Protein AF-A0A660UR59-F1 (afdb_monomer_lite)

Foldseek 3Di:
DFFDAPDALVVQVVCLVVLAHHQFFAEAEFDQFFFAAQLQVVLQCVVVVHDDDFDAPDPVRNTTGDDPVVCVLLVHSDDDDDDDDPPPDDWDFDWDADPNDTDTDTDDPDDPLVCCQCVVQPVVRLVVCVVVPVVVNVVSSVVSVVVVVVVVVVVCVVCPPVDPDDDDDDDAAAEAPQDDLPPPQQDHDLVSLLVSNLVSLVVRPPSRSYHYGHSGYRDNRGRSSSVSSSSVSSSRNRGDD

Sequence (241 aa):
MAGKETLTSRERVLKALNHRQADRVPLDLGGFQTGIHKKAYEALIEHLGLDEEIVILDPVQQLAKPSEAVLERFHIDTRYVCAHGPDSFTGGIEHNVRAGRGWDDLKDEFGVVYEYCWYMRGLERWFMDTIENLDFCEALLDQTLKFWMDFHTGFMGAVGDIVDVVMIGDDVVFWGGGIDSQHVLPFATPQEVKDQVRKNMGIFKTGGAYIFNNVHNIQAGVPAENIVAMYDAAYEYGFYE

Secondary structure (DSSP, 8-state):
------S-HHHHHHHHHTT---SB--B--SSSSS-EEHHHHHHHHHHHT------EEETTTTEE---HHHHHHTT------PPPPPTT---EEEEEEETTEEEEEEE-S---HHHHHHHHH-HHHHHHHHHH-HHHHHHHHHHHHHHHHHHHHHHHHHHTTS-------SSPPEE--SS-TTTHHHHS-HHHHHHHHHHHHHHHTTTS-EEB--SSPBPTT--HHHHHHHHHHHHHH-B--

Radius of gyration: 20.46 Å; chains: 1; bounding box: 55×42×59 Å

Structure (mmCIF, N/CA/C/O backbone):
data_AF-A0A660UR59-F1
#
_entry.id   AF-A0A660UR59-F1
#
loop_
_atom_site.group_PDB
_atom_site.id
_atom_site.type_symbol
_atom_site.label_atom_id
_atom_site.label_alt_id
_atom_site.label_comp_id
_atom_site.label_asym_id
_atom_site.label_entity_id
_atom_site.label_seq_id
_atom_site.pdbx_PDB_ins_code
_atom_site.Cartn_x
_atom_site.Cartn_y
_atom_site.Cartn_z
_atom_site.occupancy
_atom_site.B_iso_or_equiv
_atom_site.auth_seq_id
_atom_site.auth_comp_id
_atom_site.auth_asym_id
_atom_site.auth_atom_id
_atom_site.pdbx_PDB_model_num
ATOM 1 N N . MET A 1 1 ? -18.785 0.551 16.880 1.00 49.84 1 MET A N 1
ATOM 2 C CA . MET A 1 1 ? -17.935 -0.571 17.326 1.00 49.84 1 MET A CA 1
ATOM 3 C C . MET A 1 1 ? -17.452 -1.250 16.066 1.00 49.84 1 MET A C 1
ATOM 5 O O . MET A 1 1 ? -18.304 -1.565 15.244 1.00 49.84 1 MET A O 1
ATOM 9 N N . ALA A 1 2 ? -16.140 -1.398 15.888 1.00 62.81 2 ALA A N 1
ATOM 10 C CA . ALA A 1 2 ? -15.607 -2.212 14.799 1.00 62.81 2 ALA A CA 1
ATOM 11 C C . ALA A 1 2 ? -16.177 -3.639 14.908 1.00 62.81 2 ALA A C 1
ATOM 13 O O . ALA A 1 2 ? -16.451 -4.108 16.019 1.00 62.81 2 ALA A O 1
ATOM 14 N N . GLY A 1 3 ? -16.418 -4.290 13.769 1.00 77.06 3 GLY A N 1
ATOM 15 C CA . GLY A 1 3 ? -16.863 -5.683 13.736 1.00 77.06 3 GLY A CA 1
ATOM 16 C C . GLY A 1 3 ? -15.796 -6.636 14.289 1.00 77.06 3 GLY A C 1
ATOM 17 O O . GLY A 1 3 ? -14.742 -6.217 14.766 1.00 77.06 3 GLY A O 1
ATOM 18 N N . LYS A 1 4 ? -16.070 -7.943 14.254 1.00 88.75 4 LYS A N 1
ATOM 19 C CA . LYS A 1 4 ? -15.123 -8.971 14.706 1.00 88.75 4 LYS A CA 1
ATOM 20 C C . LYS A 1 4 ? -14.567 -9.732 13.508 1.00 88.75 4 LYS A C 1
ATOM 22 O O . LYS A 1 4 ? -15.337 -10.176 12.661 1.00 88.75 4 LYS A O 1
ATOM 27 N N . GLU A 1 5 ? -13.251 -9.926 13.472 1.00 94.81 5 GLU A N 1
ATOM 28 C CA . GLU A 1 5 ? -12.620 -10.819 12.499 1.00 94.81 5 GLU A CA 1
ATOM 29 C C . GLU A 1 5 ? -13.074 -12.268 12.743 1.00 94.81 5 GLU A C 1
ATOM 31 O O . GLU A 1 5 ? -13.031 -12.786 13.864 1.00 94.81 5 GLU A O 1
ATOM 36 N N . THR A 1 6 ? -13.561 -12.909 11.686 1.00 96.19 6 THR A N 1
ATOM 37 C CA . THR A 1 6 ? -14.031 -14.303 11.673 1.00 96.19 6 THR A CA 1
ATOM 38 C C . THR A 1 6 ? -13.328 -15.147 10.612 1.00 96.19 6 THR A C 1
ATOM 40 O O . THR A 1 6 ? -13.472 -16.367 10.631 1.00 96.19 6 THR A O 1
ATOM 43 N N . LEU A 1 7 ? -12.561 -14.515 9.720 1.00 96.31 7 LEU A N 1
ATOM 44 C CA . LEU A 1 7 ? -11.776 -15.153 8.668 1.00 96.31 7 LEU A CA 1
ATOM 45 C C . LEU A 1 7 ? -10.279 -14.922 8.887 1.00 96.31 7 LEU A C 1
ATOM 47 O O . LEU A 1 7 ? -9.857 -13.910 9.455 1.00 96.31 7 LEU A O 1
ATOM 51 N N . THR A 1 8 ? -9.469 -15.841 8.376 1.00 97.25 8 THR A N 1
ATOM 52 C CA . THR A 1 8 ? -8.027 -15.624 8.212 1.00 97.25 8 THR A CA 1
ATOM 53 C C . THR A 1 8 ? -7.752 -14.594 7.112 1.00 97.25 8 THR A C 1
ATOM 55 O O . THR A 1 8 ? -8.587 -14.368 6.231 1.00 97.25 8 THR A O 1
ATOM 58 N N . SER A 1 9 ? -6.556 -13.997 7.112 1.00 96.25 9 SER A N 1
ATOM 59 C CA . SER A 1 9 ? -6.136 -13.061 6.060 1.00 96.25 9 SER A CA 1
ATOM 60 C C . SER A 1 9 ? -6.207 -13.675 4.659 1.00 96.25 9 SER A C 1
ATOM 62 O O . SER A 1 9 ? -6.756 -13.056 3.749 1.00 96.25 9 SER A O 1
ATOM 64 N N . ARG A 1 10 ? -5.775 -14.936 4.497 1.00 94.25 10 ARG A N 1
ATOM 65 C CA . ARG A 1 10 ? -5.853 -15.652 3.212 1.00 94.25 10 ARG A CA 1
ATOM 66 C C . ARG A 1 10 ? -7.295 -15.806 2.730 1.00 94.25 10 ARG A C 1
ATOM 68 O O . ARG A 1 10 ? -7.601 -15.489 1.586 1.00 94.25 10 ARG A O 1
ATOM 75 N N . GLU A 1 11 ? -8.202 -16.249 3.600 1.00 96.50 11 GLU A N 1
ATOM 76 C CA . GLU A 1 11 ? -9.623 -16.391 3.252 1.00 96.50 11 GLU A CA 1
ATOM 77 C C . GLU A 1 11 ? -10.262 -15.046 2.884 1.00 96.50 11 GLU A C 1
ATOM 79 O O . GLU A 1 11 ? -11.080 -14.982 1.963 1.00 96.50 11 GLU A O 1
ATOM 84 N N . ARG A 1 12 ? -9.881 -13.970 3.582 1.00 96.81 12 ARG A N 1
ATOM 85 C CA . ARG A 1 12 ? -10.359 -12.607 3.328 1.00 96.81 12 ARG A CA 1
ATOM 86 C C . ARG A 1 12 ? -9.924 -12.112 1.949 1.00 96.81 12 ARG A C 1
ATOM 88 O O . ARG A 1 12 ? -10.773 -11.669 1.174 1.00 96.81 12 ARG A O 1
ATOM 95 N N . VAL A 1 13 ? -8.637 -12.252 1.619 1.00 94.81 13 VAL A N 1
ATOM 96 C CA . VAL A 1 13 ? -8.079 -11.881 0.308 1.00 94.81 13 VAL A CA 1
ATOM 97 C C . VAL A 1 13 ? -8.711 -12.716 -0.802 1.00 94.81 13 VAL A C 1
ATOM 99 O O . VAL A 1 13 ? -9.240 -12.152 -1.756 1.00 94.81 13 VAL A O 1
ATOM 102 N N . LEU A 1 14 ? -8.772 -14.044 -0.654 1.00 91.94 14 LEU A N 1
ATOM 103 C CA . LEU A 1 14 ? -9.389 -14.921 -1.655 1.00 91.94 14 LEU A CA 1
ATOM 104 C C . LEU A 1 14 ? -10.858 -14.570 -1.902 1.00 91.94 14 LEU A C 1
ATOM 106 O O . LEU A 1 14 ? -11.311 -14.599 -3.045 1.00 91.94 14 LEU A O 1
ATOM 110 N N . LYS A 1 15 ? -11.620 -14.206 -0.866 1.00 93.88 15 LYS A N 1
ATOM 111 C CA . LYS A 1 15 ? -12.998 -13.738 -1.054 1.00 93.88 15 LYS A CA 1
ATOM 112 C C . LYS A 1 15 ? -13.064 -12.443 -1.856 1.00 93.88 15 LYS A C 1
ATOM 114 O O . LYS A 1 15 ? -13.870 -12.381 -2.782 1.00 93.88 15 LYS A O 1
ATOM 119 N N . ALA A 1 16 ? -12.220 -11.457 -1.545 1.00 92.25 16 ALA A N 1
ATOM 120 C CA . ALA A 1 16 ? -12.159 -10.212 -2.306 1.00 92.25 16 ALA A CA 1
ATOM 121 C C . ALA A 1 16 ? -11.820 -10.482 -3.782 1.00 92.25 16 ALA A C 1
ATOM 123 O O . ALA A 1 16 ? -12.547 -10.014 -4.654 1.00 92.25 16 ALA A O 1
ATOM 124 N N . LEU A 1 17 ? -10.817 -11.325 -4.049 1.00 86.62 17 LEU A N 1
ATOM 125 C CA . LEU A 1 17 ? -10.430 -11.740 -5.402 1.00 86.62 17 LEU A CA 1
ATOM 126 C C . LEU A 1 17 ? -11.551 -12.462 -6.160 1.00 86.62 17 LEU A C 1
ATOM 128 O O . LEU A 1 17 ? -11.678 -12.317 -7.366 1.00 86.62 17 LEU A O 1
ATOM 132 N N . ASN A 1 18 ? -12.412 -13.191 -5.451 1.00 88.38 18 ASN A N 1
ATOM 133 C CA . ASN A 1 18 ? -13.577 -13.866 -6.028 1.00 88.38 18 ASN A CA 1
ATOM 134 C C . ASN A 1 18 ? -14.854 -13.006 -6.011 1.00 88.38 18 ASN A C 1
ATOM 136 O O . ASN A 1 18 ? -15.956 -13.546 -6.131 1.00 88.38 18 ASN A O 1
ATOM 140 N N . HIS A 1 19 ? -14.721 -11.691 -5.810 1.00 87.56 19 HIS A N 1
ATOM 141 C CA . HIS A 1 19 ? -15.819 -10.719 -5.788 1.00 87.56 19 HIS A CA 1
ATOM 142 C C . HIS A 1 19 ? -16.904 -11.069 -4.754 1.00 87.56 19 HIS A C 1
ATOM 144 O O . HIS A 1 19 ? -18.105 -10.944 -4.994 1.00 87.56 19 HIS A O 1
ATOM 150 N N . ARG A 1 20 ? -16.475 -11.553 -3.582 1.00 91.50 20 ARG A N 1
ATOM 151 C CA . ARG A 1 20 ? -17.338 -11.894 -2.446 1.00 91.50 20 ARG A CA 1
ATOM 152 C C . ARG A 1 20 ? -16.988 -11.033 -1.243 1.00 91.50 20 ARG A C 1
ATOM 154 O O . ARG A 1 20 ? -15.823 -10.747 -0.979 1.00 91.50 20 ARG A O 1
ATOM 161 N N . GLN A 1 21 ? -18.005 -10.684 -0.463 1.00 94.81 21 GLN A N 1
ATOM 162 C CA . GLN A 1 21 ? -17.804 -10.014 0.816 1.00 94.81 21 GLN A CA 1
ATOM 163 C C . GLN A 1 21 ? -17.132 -10.961 1.816 1.00 94.81 21 GLN A C 1
ATOM 165 O O . GLN A 1 21 ? -17.550 -12.110 2.016 1.00 94.81 21 GLN A O 1
ATOM 170 N N . ALA A 1 22 ? -16.062 -10.466 2.424 1.00 95.06 22 ALA A N 1
ATOM 171 C CA . ALA A 1 22 ? -15.412 -11.094 3.560 1.00 95.06 22 ALA A CA 1
ATOM 172 C C . ALA A 1 22 ? -16.016 -10.565 4.876 1.00 95.06 22 ALA A C 1
ATOM 174 O O . ALA A 1 22 ? -17.090 -9.978 4.873 1.00 95.06 22 ALA A O 1
ATOM 175 N N . ASP A 1 23 ? -15.362 -10.803 6.007 1.00 96.12 23 ASP A N 1
ATOM 176 C CA . ASP A 1 23 ? -15.745 -10.222 7.303 1.00 96.12 23 ASP A CA 1
ATOM 177 C C . ASP A 1 23 ? -15.373 -8.730 7.404 1.00 96.12 23 ASP A C 1
ATOM 179 O O . ASP A 1 23 ? -16.126 -7.923 7.948 1.00 96.12 23 ASP A O 1
ATOM 183 N N . ARG A 1 24 ? -14.251 -8.345 6.792 1.00 96.75 24 ARG A N 1
ATOM 184 C CA . ARG A 1 24 ? -13.867 -6.964 6.488 1.00 96.75 24 ARG A CA 1
ATOM 185 C C . ARG A 1 24 ? -13.078 -6.894 5.186 1.00 96.75 24 ARG A C 1
ATOM 187 O O . ARG A 1 24 ? -12.619 -7.911 4.672 1.00 96.75 24 ARG A O 1
ATOM 194 N N . VAL A 1 25 ? -12.917 -5.693 4.651 1.00 97.25 25 VAL A N 1
ATOM 195 C CA . VAL A 1 25 ? -12.011 -5.412 3.531 1.00 97.25 25 VAL A CA 1
ATOM 196 C C . VAL A 1 25 ? -10.578 -5.846 3.901 1.00 97.25 25 VAL A C 1
ATOM 198 O O . VAL A 1 25 ? -10.121 -5.494 4.995 1.00 97.25 25 VAL A O 1
ATOM 201 N N . PRO A 1 26 ? -9.877 -6.621 3.044 1.00 97.50 26 PRO A N 1
ATOM 202 C CA . PRO A 1 26 ? -8.457 -6.895 3.220 1.00 97.50 26 PRO A CA 1
ATOM 203 C C . PRO A 1 26 ? -7.621 -5.612 3.165 1.00 97.50 26 PRO A C 1
ATOM 205 O O . PRO A 1 26 ? -7.905 -4.732 2.350 1.00 97.50 26 PRO A O 1
ATOM 208 N N . LEU A 1 27 ? -6.591 -5.517 4.002 1.00 97.75 27 LEU A N 1
ATOM 209 C CA . LEU A 1 27 ? -5.672 -4.378 4.063 1.00 97.75 27 LEU A CA 1
ATOM 210 C C . LEU A 1 27 ? -4.295 -4.779 3.527 1.00 97.75 27 LEU A C 1
ATOM 212 O O . LEU A 1 27 ? -3.807 -5.865 3.840 1.00 97.75 27 LEU A O 1
ATOM 216 N N . ASP A 1 28 ? -3.663 -3.896 2.761 1.00 96.56 28 ASP A N 1
ATOM 217 C CA . ASP A 1 28 ? -2.352 -4.119 2.149 1.00 96.56 28 ASP A CA 1
ATOM 218 C C . ASP A 1 28 ? -1.347 -3.003 2.506 1.00 96.56 28 ASP A C 1
ATOM 220 O O . ASP A 1 28 ? -1.714 -1.834 2.683 1.00 96.56 28 ASP A O 1
ATOM 224 N N . LEU A 1 29 ? -0.080 -3.399 2.666 1.00 95.69 29 LEU A N 1
ATOM 225 C CA . LEU A 1 29 ? 1.085 -2.538 2.890 1.00 95.69 29 LEU A CA 1
ATOM 226 C C . LEU A 1 29 ? 2.368 -3.344 2.629 1.00 95.69 29 LEU A C 1
ATOM 228 O O . LEU A 1 29 ? 2.488 -4.489 3.064 1.00 95.69 29 LEU A O 1
ATOM 232 N N . GLY A 1 30 ? 3.370 -2.707 2.023 1.00 89.44 30 GLY A N 1
ATOM 233 C CA . GLY A 1 30 ? 4.740 -3.228 1.958 1.00 89.44 30 GLY A CA 1
ATOM 234 C C . GLY A 1 30 ? 5.179 -3.783 0.601 1.00 89.44 30 GLY A C 1
ATOM 235 O O . GLY A 1 30 ? 6.237 -4.404 0.543 1.00 89.44 30 GLY A O 1
ATOM 236 N N . GLY A 1 31 ? 4.411 -3.567 -0.473 1.00 88.00 31 GLY A N 1
ATOM 237 C CA . GLY A 1 31 ? 4.820 -3.875 -1.850 1.00 88.00 31 GLY A CA 1
ATOM 238 C C . GLY A 1 31 ? 5.562 -2.735 -2.561 1.00 88.00 31 GLY A C 1
ATOM 239 O O . GLY A 1 31 ? 5.826 -1.687 -1.976 1.00 88.00 31 GLY A O 1
ATOM 240 N N . PHE A 1 32 ? 5.870 -2.907 -3.854 1.00 86.81 32 PHE A N 1
ATOM 241 C CA . PHE A 1 32 ? 6.574 -1.883 -4.653 1.00 86.81 32 PHE A CA 1
ATOM 242 C C . PHE A 1 32 ? 5.696 -0.698 -5.086 1.00 86.81 32 PHE A C 1
ATOM 244 O O . PHE A 1 32 ? 6.227 0.380 -5.357 1.00 86.81 32 PHE A O 1
ATOM 251 N N . GLN A 1 33 ? 4.370 -0.872 -5.144 1.00 85.62 33 GLN A N 1
ATOM 252 C CA . GLN A 1 33 ? 3.398 0.215 -5.362 1.00 85.62 33 GLN A CA 1
ATOM 253 C C . GLN A 1 33 ? 2.578 0.544 -4.102 1.00 85.6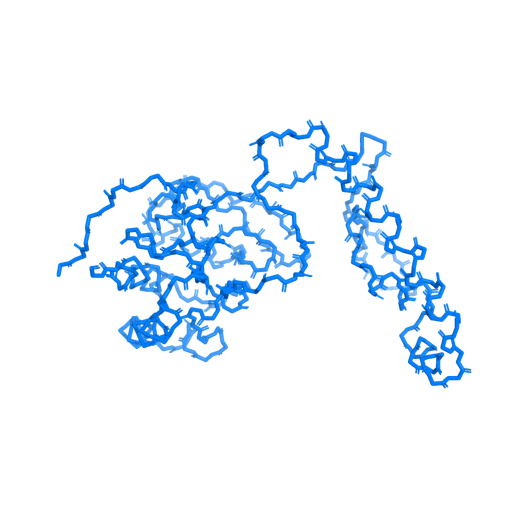2 33 GLN A C 1
ATOM 255 O O . GLN A 1 33 ? 1.779 1.483 -4.096 1.00 85.62 33 GLN A O 1
ATOM 260 N N . THR A 1 34 ? 2.770 -0.239 -3.038 1.00 91.88 34 THR A N 1
ATOM 261 C CA . THR A 1 34 ? 1.996 -0.195 -1.789 1.00 91.88 34 THR A CA 1
ATOM 262 C C . THR A 1 34 ? 2.899 -0.072 -0.561 1.00 91.88 34 THR A C 1
ATOM 264 O O . THR A 1 34 ? 2.522 -0.407 0.557 1.00 91.88 34 THR A O 1
ATOM 267 N N . GLY A 1 35 ? 4.129 0.389 -0.768 1.00 94.44 35 GLY A N 1
ATOM 268 C CA . GLY A 1 35 ? 5.174 0.494 0.237 1.00 94.44 35 GLY A CA 1
ATOM 269 C C . GLY A 1 35 ? 5.216 1.848 0.937 1.00 94.44 35 GLY A C 1
ATOM 270 O O . GLY A 1 35 ? 4.363 2.725 0.769 1.00 94.44 35 GLY A O 1
ATOM 271 N N . ILE A 1 36 ? 6.264 2.024 1.734 1.00 97.56 36 ILE A N 1
ATOM 272 C CA . ILE A 1 36 ? 6.497 3.222 2.536 1.00 97.56 36 ILE A CA 1
ATOM 273 C C . ILE A 1 36 ? 7.953 3.651 2.418 1.00 97.56 36 ILE A C 1
ATOM 275 O O . ILE A 1 36 ? 8.873 2.860 2.603 1.00 97.56 36 ILE A O 1
ATOM 279 N N . HIS A 1 37 ? 8.169 4.922 2.097 1.00 97.69 37 HIS A N 1
ATOM 280 C CA . HIS A 1 37 ? 9.502 5.494 1.998 1.00 97.69 37 HIS A CA 1
ATOM 281 C C . HIS A 1 37 ? 10.220 5.439 3.358 1.00 97.69 37 HIS A C 1
ATOM 283 O O . HIS A 1 37 ? 9.632 5.784 4.385 1.00 97.69 37 HIS A O 1
ATOM 289 N N . LYS A 1 38 ? 11.520 5.114 3.368 1.00 97.19 38 LYS A N 1
ATOM 290 C CA . LYS A 1 38 ? 12.322 4.865 4.581 1.00 97.19 38 LYS A CA 1
ATOM 291 C C . LYS A 1 38 ? 12.199 5.934 5.670 1.00 97.19 38 LYS A C 1
ATOM 293 O O . LYS A 1 38 ? 12.075 5.600 6.833 1.00 97.19 38 LYS A O 1
ATOM 298 N N . LYS A 1 39 ? 12.168 7.216 5.292 1.00 97.62 39 LYS A N 1
ATOM 299 C CA . LYS A 1 39 ? 12.009 8.341 6.237 1.00 97.62 39 LYS A CA 1
ATOM 300 C C . LYS A 1 39 ? 10.626 8.401 6.891 1.00 97.62 39 LYS A C 1
ATOM 302 O O . LYS A 1 39 ? 10.520 8.736 8.061 1.00 97.62 39 LYS A O 1
ATOM 307 N N . ALA A 1 40 ? 9.575 8.091 6.134 1.00 97.94 40 ALA A N 1
ATOM 308 C CA . ALA A 1 40 ? 8.229 8.023 6.695 1.00 97.94 40 ALA A CA 1
ATOM 309 C C . ALA A 1 40 ? 8.096 6.792 7.597 1.00 97.94 40 ALA A C 1
ATOM 311 O O . ALA A 1 40 ? 7.452 6.860 8.636 1.00 97.94 40 ALA A O 1
ATOM 312 N N . TYR A 1 41 ? 8.753 5.689 7.224 1.00 98.19 41 TYR A N 1
ATOM 313 C CA . TYR A 1 41 ? 8.824 4.492 8.053 1.00 98.19 41 TYR A CA 1
ATOM 314 C C . TYR A 1 41 ? 9.568 4.743 9.370 1.00 98.19 41 TYR A C 1
ATOM 316 O O . TYR A 1 41 ? 9.060 4.382 10.420 1.00 98.19 41 TYR A O 1
ATOM 324 N N . GLU A 1 42 ? 10.712 5.429 9.328 1.00 97.88 42 GLU A N 1
ATOM 325 C CA . GLU A 1 42 ? 11.480 5.850 10.508 1.00 97.88 42 GLU A CA 1
ATOM 326 C C . GLU A 1 42 ? 10.622 6.666 11.488 1.00 97.88 42 GLU A C 1
ATOM 328 O O . GLU A 1 42 ? 10.507 6.320 12.662 1.00 97.88 42 GLU A O 1
ATOM 333 N N . ALA A 1 43 ? 9.934 7.697 10.988 1.00 97.94 43 ALA A N 1
ATOM 334 C CA . ALA A 1 43 ? 9.028 8.502 11.806 1.00 97.94 43 ALA A CA 1
ATOM 335 C C . ALA A 1 43 ? 7.859 7.674 12.370 1.00 97.94 43 ALA A C 1
ATOM 337 O O . ALA A 1 43 ? 7.379 7.927 13.476 1.00 97.94 43 ALA A O 1
ATOM 338 N N . LEU A 1 44 ? 7.386 6.683 11.612 1.00 98.38 44 LEU A N 1
ATOM 339 C CA . LEU A 1 44 ? 6.300 5.808 12.026 1.00 98.38 44 LEU A CA 1
ATOM 340 C C . LEU A 1 44 ? 6.706 4.872 13.164 1.00 98.38 44 LEU A C 1
ATOM 342 O O . LEU A 1 44 ? 5.964 4.757 14.137 1.00 98.38 44 LEU A O 1
ATOM 346 N N . ILE A 1 45 ? 7.862 4.217 13.063 1.00 97.88 45 ILE A N 1
ATOM 347 C CA . ILE A 1 45 ? 8.338 3.305 14.110 1.00 97.88 45 ILE A CA 1
ATOM 348 C C . ILE A 1 45 ? 8.669 4.074 15.394 1.00 97.88 45 ILE A C 1
ATOM 350 O O . ILE A 1 45 ? 8.299 3.617 16.474 1.00 97.88 45 ILE A O 1
ATOM 354 N N . GLU A 1 46 ? 9.213 5.295 15.283 1.00 97.69 46 GLU A N 1
ATOM 355 C CA . GLU A 1 46 ? 9.402 6.204 16.421 1.00 97.69 46 GLU A CA 1
ATOM 356 C C . GLU A 1 46 ? 8.056 6.553 17.081 1.00 97.69 46 GLU A C 1
ATOM 358 O O . GLU A 1 46 ? 7.904 6.431 18.297 1.00 97.69 46 GLU A O 1
ATOM 363 N N . HIS A 1 47 ? 7.046 6.914 16.282 1.00 97.94 47 HIS A N 1
ATOM 364 C CA . HIS A 1 47 ? 5.702 7.226 16.776 1.00 97.94 47 HIS A CA 1
ATOM 365 C C . HIS A 1 47 ? 5.017 6.030 17.456 1.00 97.94 47 HIS A C 1
ATOM 367 O O . HIS A 1 47 ? 4.270 6.205 18.419 1.00 97.94 47 HIS A O 1
ATOM 373 N N . LEU A 1 48 ? 5.263 4.812 16.967 1.00 97.75 48 LEU A N 1
ATOM 374 C CA . LEU A 1 48 ? 4.740 3.574 17.547 1.00 97.75 48 LEU A CA 1
ATOM 375 C C . LEU A 1 48 ? 5.554 3.086 18.758 1.00 97.75 48 LEU A C 1
ATOM 377 O O . LEU A 1 48 ? 5.126 2.145 19.428 1.00 97.75 48 LEU A O 1
ATOM 381 N N . GLY A 1 49 ? 6.692 3.719 19.062 1.00 97.44 49 GLY A N 1
ATOM 382 C CA . GLY A 1 49 ? 7.587 3.316 20.147 1.00 97.44 49 GLY A CA 1
ATOM 383 C C . GLY A 1 49 ? 8.313 1.995 19.878 1.00 97.44 49 GLY A C 1
ATOM 384 O O . GLY A 1 49 ? 8.591 1.252 20.821 1.00 97.44 49 GLY A O 1
ATOM 385 N N . LEU A 1 50 ? 8.576 1.684 18.607 1.00 96.44 50 LEU A N 1
ATOM 386 C CA . LEU A 1 50 ? 9.317 0.504 18.170 1.00 96.44 50 LEU A CA 1
ATOM 387 C C . LEU A 1 50 ? 10.796 0.859 17.964 1.00 96.44 50 LEU A C 1
ATOM 389 O O . LEU A 1 50 ? 11.117 1.896 17.389 1.00 96.44 50 LEU A O 1
ATOM 393 N N . ASP A 1 51 ? 11.684 -0.022 18.422 1.00 93.38 51 ASP A N 1
ATOM 394 C CA . ASP A 1 51 ? 13.132 0.068 18.208 1.00 93.38 51 ASP A CA 1
ATOM 395 C C . ASP A 1 51 ? 13.551 -1.057 17.257 1.00 93.38 51 ASP A C 1
ATOM 397 O O . ASP A 1 51 ? 13.686 -2.216 17.661 1.00 93.38 51 ASP A O 1
ATOM 401 N N . GLU A 1 52 ? 13.655 -0.736 15.967 1.00 93.38 52 GLU A N 1
ATOM 402 C CA . GLU A 1 52 ? 13.968 -1.701 14.915 1.00 93.38 52 GLU A CA 1
ATOM 403 C C . GLU A 1 52 ? 14.847 -1.106 13.810 1.00 93.38 52 GLU A C 1
ATOM 405 O O . GLU A 1 52 ? 14.797 0.085 13.503 1.00 93.38 52 GLU A O 1
ATOM 410 N N . GLU A 1 53 ? 15.672 -1.959 13.200 1.00 92.44 53 GLU A N 1
ATOM 411 C CA . GLU A 1 53 ? 16.536 -1.576 12.086 1.00 92.44 53 GLU A CA 1
ATOM 412 C C . GLU A 1 53 ? 15.730 -1.459 10.785 1.00 92.44 53 GLU A C 1
ATOM 414 O O . GLU A 1 53 ? 14.963 -2.352 10.418 1.00 92.44 53 GLU A O 1
ATOM 419 N N . ILE A 1 54 ? 15.943 -0.368 10.045 1.00 94.81 54 ILE A N 1
ATOM 420 C CA . ILE A 1 54 ? 15.284 -0.152 8.756 1.00 94.81 54 ILE A CA 1
ATOM 421 C C . ILE A 1 54 ? 15.962 -1.000 7.681 1.00 94.81 54 ILE A C 1
ATOM 423 O O . ILE A 1 54 ? 17.082 -0.721 7.252 1.00 94.81 54 ILE A O 1
ATOM 427 N N . VAL A 1 55 ? 15.228 -1.985 7.171 1.00 93.62 55 VAL A N 1
ATOM 428 C CA . VAL A 1 55 ? 15.631 -2.777 6.005 1.00 93.62 55 VAL A CA 1
ATOM 429 C C . VAL A 1 55 ? 15.061 -2.137 4.742 1.00 93.62 55 VAL A C 1
ATOM 431 O O . VAL A 1 55 ? 13.862 -1.880 4.655 1.00 93.62 55 VAL A O 1
ATOM 434 N N . ILE A 1 56 ? 15.906 -1.886 3.741 1.00 91.62 56 ILE A N 1
ATOM 435 C CA . ILE A 1 56 ? 15.468 -1.352 2.445 1.00 91.62 56 ILE A CA 1
ATOM 436 C C . ILE A 1 56 ? 14.950 -2.493 1.565 1.00 91.62 56 ILE A C 1
ATOM 438 O O . ILE A 1 56 ? 15.676 -3.449 1.302 1.00 91.62 56 ILE A O 1
ATOM 442 N N . LEU A 1 57 ? 13.698 -2.374 1.117 1.00 88.31 57 LEU A N 1
ATOM 443 C CA . LEU A 1 57 ? 13.064 -3.277 0.153 1.00 88.31 57 LEU A CA 1
ATOM 444 C C . LEU A 1 57 ? 13.387 -2.866 -1.288 1.00 88.31 57 LEU A C 1
ATOM 446 O O . LEU A 1 57 ? 13.739 -3.708 -2.104 1.00 88.31 57 LEU A O 1
ATOM 450 N N . ASP A 1 58 ? 13.264 -1.572 -1.585 1.00 86.44 58 ASP A N 1
ATOM 451 C CA . ASP A 1 58 ? 13.505 -0.998 -2.910 1.00 86.44 58 ASP A CA 1
ATOM 452 C C . ASP A 1 58 ? 14.465 0.187 -2.772 1.00 86.44 58 ASP A C 1
ATOM 454 O O . ASP A 1 58 ? 14.083 1.218 -2.206 1.00 86.44 58 ASP A O 1
ATOM 458 N N . PRO A 1 59 ? 15.706 0.082 -3.264 1.00 81.50 59 PRO A N 1
ATOM 459 C CA . PRO A 1 59 ? 16.662 1.168 -3.150 1.00 81.50 59 PRO A CA 1
ATOM 460 C C . PRO A 1 59 ? 16.386 2.347 -4.096 1.00 81.50 59 PRO A C 1
ATOM 462 O O . PRO A 1 59 ? 16.754 3.472 -3.753 1.00 81.50 59 PRO A O 1
ATOM 465 N N . VAL A 1 60 ? 15.733 2.131 -5.244 1.00 81.31 60 VAL A N 1
ATOM 466 C CA . VAL A 1 60 ? 15.426 3.190 -6.226 1.00 81.31 60 VAL A CA 1
ATOM 467 C C . VAL A 1 60 ? 14.348 4.108 -5.680 1.00 81.31 60 VAL A C 1
ATOM 469 O O . VAL A 1 60 ? 14.507 5.330 -5.661 1.00 81.31 60 VAL A O 1
ATOM 472 N N . GLN A 1 61 ? 13.274 3.518 -5.166 1.00 87.50 61 GLN A N 1
ATOM 473 C CA . GLN A 1 61 ? 12.182 4.268 -4.550 1.00 87.50 61 GLN A CA 1
ATOM 474 C C . GLN A 1 61 ? 12.433 4.575 -3.065 1.00 87.50 61 GLN A C 1
ATOM 476 O O . GLN A 1 61 ? 11.681 5.334 -2.451 1.00 87.50 61 GLN A O 1
ATOM 481 N N . GLN A 1 62 ? 13.501 4.009 -2.490 1.00 93.19 62 GLN A N 1
ATOM 482 C CA . GLN A 1 62 ? 13.862 4.092 -1.073 1.00 93.19 62 GLN A CA 1
ATOM 483 C C . GLN A 1 62 ? 12.749 3.581 -0.147 1.00 93.19 62 GLN A C 1
ATOM 485 O O . GLN A 1 62 ? 12.482 4.179 0.900 1.00 93.19 62 GLN A O 1
ATOM 490 N N . LEU A 1 63 ? 12.090 2.485 -0.529 1.00 94.81 63 LEU A N 1
ATOM 491 C CA . LEU A 1 63 ? 11.036 1.865 0.272 1.00 94.81 63 LEU A CA 1
ATOM 492 C C . LEU A 1 63 ? 11.652 1.013 1.379 1.00 94.81 63 LEU A C 1
ATOM 494 O O . LEU A 1 63 ? 12.541 0.198 1.127 1.00 94.81 63 LEU A O 1
ATOM 498 N N . ALA A 1 64 ? 11.165 1.192 2.602 1.00 95.88 64 ALA A N 1
ATOM 499 C CA . ALA A 1 64 ? 11.452 0.291 3.705 1.00 95.88 64 ALA A CA 1
ATOM 500 C C . ALA A 1 64 ? 10.591 -0.971 3.588 1.00 95.88 64 ALA A C 1
ATOM 502 O O . ALA A 1 64 ? 9.455 -0.911 3.114 1.00 95.88 64 ALA A O 1
ATOM 503 N N . LYS A 1 65 ? 11.127 -2.098 4.057 1.00 95.12 65 LYS A N 1
ATOM 504 C CA . LYS A 1 65 ? 10.373 -3.321 4.318 1.00 95.12 65 LYS A CA 1
ATOM 505 C C . LYS A 1 65 ? 9.727 -3.201 5.705 1.00 95.12 65 LYS A C 1
ATOM 507 O O . LYS A 1 65 ? 10.472 -3.232 6.685 1.00 95.12 65 LYS A O 1
ATOM 512 N N . PRO A 1 66 ? 8.391 -3.082 5.818 1.00 96.12 66 PRO A N 1
ATOM 513 C CA . PRO A 1 66 ? 7.743 -3.044 7.121 1.00 96.12 66 PRO A CA 1
ATOM 514 C C . PRO A 1 66 ? 7.978 -4.337 7.904 1.00 96.12 66 PRO A C 1
ATOM 516 O O . PRO A 1 66 ? 7.977 -5.428 7.326 1.00 96.12 66 PRO A O 1
ATOM 519 N N . SER A 1 67 ? 8.177 -4.218 9.213 1.00 96.31 67 SER A N 1
ATOM 520 C CA . SER A 1 67 ? 8.334 -5.357 10.111 1.00 96.31 67 SER A CA 1
ATOM 521 C C . SER A 1 67 ? 6.996 -6.031 10.400 1.00 96.31 67 SER A C 1
ATOM 523 O O . SER A 1 67 ? 5.930 -5.426 10.271 1.00 96.31 67 SER A O 1
ATOM 525 N N . GLU A 1 68 ? 7.038 -7.288 10.847 1.00 95.81 68 GLU A N 1
ATOM 526 C CA . GLU A 1 68 ? 5.824 -8.005 11.254 1.00 95.81 68 GLU A CA 1
ATOM 527 C C . GLU A 1 68 ? 5.064 -7.267 12.360 1.00 95.81 68 GLU A C 1
ATOM 529 O O . GLU A 1 68 ? 3.842 -7.214 12.310 1.00 95.81 68 GLU A O 1
ATOM 534 N N . ALA A 1 69 ? 5.759 -6.606 13.292 1.00 96.94 69 ALA A N 1
ATOM 535 C CA . ALA A 1 69 ? 5.115 -5.825 14.346 1.00 96.94 69 ALA A CA 1
ATOM 536 C C . ALA A 1 69 ? 4.267 -4.670 13.779 1.00 96.94 69 ALA A C 1
ATOM 538 O O . ALA A 1 69 ? 3.143 -4.441 14.231 1.00 96.94 69 ALA A O 1
ATOM 539 N N . VAL A 1 70 ? 4.773 -3.963 12.762 1.00 97.69 70 VAL A N 1
ATOM 540 C CA . VAL A 1 70 ? 4.023 -2.893 12.082 1.00 97.69 70 VAL A CA 1
ATOM 541 C C . VAL A 1 70 ? 2.863 -3.464 11.263 1.00 97.69 70 VAL A C 1
ATOM 543 O O . VAL A 1 70 ? 1.750 -2.936 11.315 1.00 97.69 70 VAL A O 1
ATOM 546 N N . LEU A 1 71 ? 3.092 -4.557 10.533 1.00 97.56 71 LEU A N 1
ATOM 547 C CA . LEU A 1 71 ? 2.058 -5.200 9.717 1.00 97.56 71 LEU A CA 1
ATOM 548 C C . LEU A 1 71 ? 0.918 -5.768 10.581 1.00 97.56 71 LEU A C 1
ATOM 550 O O . LEU A 1 71 ? -0.252 -5.608 10.234 1.00 97.56 71 LEU A O 1
ATOM 554 N N . GLU A 1 72 ? 1.236 -6.368 11.729 1.00 96.88 72 GLU A N 1
ATOM 555 C CA . GLU A 1 72 ? 0.260 -6.830 12.721 1.00 96.88 72 GLU A CA 1
ATOM 556 C C . GLU A 1 72 ? -0.496 -5.657 13.358 1.00 96.88 72 GLU A C 1
ATOM 558 O O . GLU A 1 72 ? -1.723 -5.712 13.459 1.00 96.88 72 GLU A O 1
ATOM 563 N N . ARG A 1 73 ? 0.192 -4.557 13.711 1.00 97.25 73 ARG A N 1
ATOM 564 C CA . ARG A 1 73 ? -0.442 -3.341 14.259 1.00 97.25 73 ARG A CA 1
ATOM 565 C C . ARG A 1 73 ? -1.516 -2.775 13.329 1.00 97.25 73 ARG A C 1
ATOM 567 O O . ARG A 1 73 ? -2.510 -2.232 13.818 1.00 97.25 73 ARG A O 1
ATOM 574 N N . PHE A 1 74 ? -1.328 -2.870 12.018 1.00 97.81 74 PHE A N 1
ATOM 575 C CA . PHE A 1 74 ? -2.294 -2.382 11.030 1.00 97.81 74 PHE A CA 1
ATOM 576 C C . PHE A 1 74 ? -3.208 -3.460 10.456 1.00 97.81 74 PHE A C 1
ATOM 578 O O . PHE A 1 74 ? -3.976 -3.157 9.547 1.00 97.81 74 PHE A O 1
ATOM 585 N N . HIS A 1 75 ? -3.177 -4.684 10.991 1.00 97.38 75 HIS A N 1
ATOM 586 C CA . HIS A 1 75 ? -4.002 -5.795 10.512 1.00 97.38 75 HIS A CA 1
ATOM 587 C C . HIS A 1 75 ? -3.824 -6.076 9.004 1.00 97.38 75 HIS A C 1
ATOM 589 O O . HIS A 1 75 ? -4.790 -6.403 8.307 1.00 97.38 75 HIS A O 1
ATOM 595 N N . ILE A 1 76 ? -2.593 -5.931 8.496 1.00 97.88 76 ILE A N 1
ATOM 596 C CA . ILE A 1 76 ? -2.261 -6.137 7.082 1.00 97.88 76 ILE A CA 1
ATOM 597 C C . ILE A 1 76 ? -2.389 -7.618 6.724 1.00 97.88 76 ILE A C 1
ATOM 599 O O . ILE A 1 76 ? -1.769 -8.482 7.351 1.00 97.88 76 ILE A O 1
ATOM 603 N N . ASP A 1 77 ? -3.179 -7.896 5.689 1.00 97.56 77 ASP A N 1
ATOM 604 C CA . ASP A 1 77 ? -3.569 -9.239 5.254 1.00 97.56 77 ASP A CA 1
ATOM 605 C C . ASP A 1 77 ? -2.630 -9.854 4.216 1.00 97.56 77 ASP A C 1
ATOM 607 O O . ASP A 1 77 ? -2.721 -11.046 3.919 1.00 97.56 77 ASP A O 1
ATOM 611 N N . THR A 1 78 ? -1.736 -9.048 3.657 1.00 94.44 78 THR A N 1
ATOM 612 C CA . THR A 1 78 ? -0.781 -9.445 2.627 1.00 94.44 78 THR A CA 1
ATOM 613 C C . THR A 1 78 ? 0.639 -9.471 3.182 1.00 94.44 78 THR A C 1
ATOM 615 O O . THR A 1 78 ? 0.985 -8.786 4.149 1.00 94.44 78 THR A O 1
ATOM 618 N N . ARG A 1 79 ? 1.494 -10.291 2.571 1.00 90.69 79 ARG A N 1
ATOM 619 C CA . ARG A 1 79 ? 2.945 -10.233 2.752 1.00 90.69 79 ARG A CA 1
ATOM 620 C C . ARG A 1 79 ? 3.585 -10.206 1.385 1.00 90.69 79 ARG A C 1
ATOM 622 O O . ARG A 1 79 ? 3.261 -11.027 0.530 1.00 90.69 79 ARG A O 1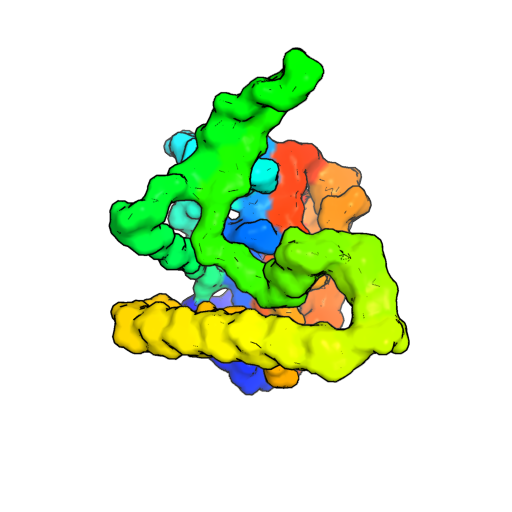
ATOM 629 N N . TYR A 1 80 ? 4.476 -9.246 1.187 1.00 82.88 80 TYR A N 1
ATOM 630 C CA . TYR A 1 80 ? 5.150 -9.100 -0.085 1.00 82.88 80 TYR A CA 1
ATOM 631 C C . TYR A 1 80 ? 6.294 -10.109 -0.189 1.00 82.88 80 TYR A C 1
ATOM 633 O O . TYR A 1 80 ? 7.184 -10.147 0.664 1.00 82.88 80 TYR A O 1
ATOM 641 N N . VAL A 1 81 ? 6.253 -10.940 -1.229 1.00 77.06 81 VAL A N 1
ATOM 642 C CA . VAL A 1 81 ? 7.286 -11.932 -1.528 1.00 77.06 81 VAL A CA 1
ATOM 643 C C . VAL A 1 81 ? 7.966 -11.509 -2.820 1.00 77.06 81 VAL A C 1
ATOM 645 O O . VAL A 1 81 ? 7.336 -11.471 -3.873 1.00 77.06 81 VAL A O 1
ATOM 648 N N . CYS A 1 82 ? 9.256 -11.198 -2.744 1.00 66.88 82 CYS A N 1
ATOM 649 C CA . CYS A 1 82 ? 10.075 -10.987 -3.932 1.00 66.88 82 CYS A CA 1
ATOM 650 C C . CYS A 1 82 ? 10.657 -12.331 -4.364 1.00 66.88 82 CYS A C 1
ATOM 652 O O . CYS A 1 82 ? 11.215 -13.055 -3.532 1.00 66.88 82 CYS A O 1
ATOM 654 N N . ALA A 1 83 ? 10.562 -12.660 -5.653 1.00 61.66 83 ALA A N 1
ATOM 655 C CA . ALA A 1 83 ? 11.412 -13.715 -6.183 1.00 61.66 83 ALA A CA 1
ATOM 656 C C . ALA A 1 83 ? 12.864 -13.257 -6.037 1.00 61.66 83 ALA A C 1
ATOM 658 O O . ALA A 1 83 ? 13.179 -12.100 -6.300 1.00 61.66 83 ALA A O 1
ATOM 659 N N . HIS A 1 84 ? 13.742 -14.149 -5.596 1.00 58.22 84 HIS A N 1
ATOM 660 C CA . HIS A 1 84 ? 15.167 -13.886 -5.708 1.00 58.22 84 HIS A CA 1
ATOM 661 C C . HIS A 1 84 ? 15.537 -13.924 -7.198 1.00 58.22 84 HIS A C 1
ATOM 663 O O . HIS A 1 84 ? 15.018 -14.767 -7.939 1.00 58.22 84 HIS A O 1
ATOM 669 N N . GLY A 1 85 ? 16.447 -13.052 -7.637 1.00 57.09 85 GLY A N 1
ATOM 670 C CA . GLY A 1 85 ? 17.053 -13.189 -8.959 1.00 57.09 85 GLY A CA 1
ATOM 671 C C . GLY A 1 85 ? 17.700 -14.577 -9.131 1.00 57.09 85 GLY A C 1
ATOM 672 O O . GLY A 1 85 ? 17.980 -15.261 -8.145 1.00 57.09 85 GLY A O 1
ATOM 673 N N . PRO A 1 86 ? 17.957 -15.047 -10.360 1.00 60.00 86 PRO A N 1
ATOM 674 C CA . PRO A 1 86 ? 18.718 -16.280 -10.566 1.00 60.00 86 PRO A CA 1
ATOM 675 C C . PRO A 1 86 ? 20.036 -16.258 -9.776 1.00 60.00 86 PRO A C 1
ATOM 677 O O . PRO A 1 86 ? 20.662 -15.207 -9.699 1.00 60.00 86 PRO A O 1
ATOM 680 N N . ASP A 1 87 ? 20.524 -17.395 -9.270 1.00 67.38 87 ASP A N 1
ATOM 681 C CA . ASP A 1 87 ? 21.818 -17.448 -8.551 1.00 67.38 87 ASP A CA 1
ATOM 682 C C . ASP A 1 87 ? 22.989 -16.887 -9.383 1.00 67.38 87 ASP A C 1
ATOM 684 O O . ASP A 1 87 ? 23.996 -16.419 -8.855 1.00 67.38 87 ASP A O 1
ATOM 688 N N . SER A 1 88 ? 22.858 -16.933 -10.712 1.00 66.12 88 SER A N 1
ATOM 689 C CA . SER A 1 88 ? 23.811 -16.376 -11.675 1.00 66.12 88 SER A CA 1
ATOM 690 C C . SER A 1 88 ? 23.639 -14.876 -11.947 1.00 66.12 88 SER A C 1
ATOM 692 O O . SER A 1 88 ? 24.432 -14.304 -12.693 1.00 66.12 88 SER A O 1
ATOM 694 N N . PHE A 1 89 ? 22.580 -14.248 -11.435 1.00 60.03 89 PHE A N 1
ATOM 695 C CA . PHE A 1 89 ? 22.292 -12.831 -11.611 1.00 60.03 89 PHE A CA 1
ATOM 696 C C . PHE A 1 89 ? 22.882 -12.023 -10.456 1.00 60.03 89 PHE A C 1
ATOM 698 O O . PHE A 1 89 ? 22.414 -12.068 -9.324 1.00 60.03 89 PHE A O 1
ATOM 705 N N . THR A 1 90 ? 23.901 -11.233 -10.766 1.00 60.53 90 THR A N 1
ATOM 706 C CA . THR A 1 90 ? 24.380 -10.150 -9.905 1.00 60.53 90 THR A CA 1
ATOM 707 C C . THR A 1 90 ? 23.663 -8.861 -10.291 1.00 60.53 90 THR A C 1
ATOM 709 O O . THR A 1 90 ? 24.087 -8.177 -11.223 1.00 60.53 90 THR A O 1
ATOM 712 N N . GLY A 1 91 ? 22.555 -8.574 -9.606 1.00 60.34 91 GLY A N 1
ATOM 713 C CA . GLY A 1 91 ? 21.892 -7.267 -9.609 1.00 60.34 91 GLY A CA 1
ATOM 714 C C . GLY A 1 91 ? 22.438 -6.361 -8.502 1.00 60.34 91 GLY A C 1
ATOM 715 O O . GLY A 1 91 ? 23.075 -6.832 -7.559 1.00 60.34 91 GLY A O 1
ATOM 716 N N . GLY A 1 92 ? 22.211 -5.054 -8.611 1.00 64.00 92 GLY A N 1
ATOM 717 C CA . GLY A 1 92 ? 22.669 -4.080 -7.619 1.00 64.00 92 GLY A CA 1
ATOM 718 C C . GLY A 1 92 ? 22.856 -2.682 -8.194 1.00 64.00 92 GLY A C 1
ATOM 719 O O . GLY A 1 92 ? 22.695 -2.470 -9.395 1.00 64.00 92 GLY A O 1
ATOM 720 N N . ILE A 1 93 ? 23.178 -1.731 -7.316 1.00 68.50 93 ILE A N 1
ATOM 721 C CA . ILE A 1 93 ? 23.540 -0.370 -7.719 1.00 68.50 93 ILE A CA 1
ATOM 722 C C . ILE A 1 93 ? 25.016 -0.358 -8.113 1.00 68.50 93 ILE A C 1
ATOM 724 O O . ILE A 1 93 ? 25.889 -0.607 -7.279 1.00 68.50 93 ILE A O 1
ATOM 728 N N . GLU A 1 94 ? 25.295 -0.021 -9.365 1.00 75.50 94 GLU A N 1
ATOM 729 C CA . GLU A 1 94 ? 26.641 0.222 -9.866 1.00 75.50 94 GLU A CA 1
ATOM 730 C C . GLU A 1 94 ? 26.904 1.726 -9.976 1.00 75.50 94 GLU A C 1
ATOM 732 O O . GLU A 1 94 ? 26.188 2.456 -10.662 1.00 75.50 94 GLU A O 1
ATOM 737 N N . HIS A 1 95 ? 27.968 2.198 -9.329 1.00 80.62 95 HIS A N 1
ATOM 738 C CA . HIS A 1 95 ? 28.421 3.577 -9.485 1.00 80.62 95 HIS A CA 1
ATOM 739 C C . HIS A 1 95 ? 29.241 3.730 -10.768 1.00 80.62 95 HIS A C 1
ATOM 741 O O . HIS A 1 95 ? 30.369 3.246 -10.868 1.00 80.62 95 HIS A O 1
ATOM 747 N N . ASN A 1 96 ? 28.699 4.468 -11.729 1.00 75.00 96 ASN A N 1
ATOM 748 C CA . ASN A 1 96 ? 29.297 4.714 -13.032 1.00 75.00 96 ASN A CA 1
ATOM 749 C C . ASN A 1 96 ? 29.553 6.207 -13.255 1.00 75.00 96 ASN A C 1
ATOM 751 O O . ASN A 1 96 ? 28.779 7.062 -12.846 1.00 75.00 96 ASN A O 1
ATOM 755 N N . VAL A 1 97 ? 30.638 6.557 -13.952 1.00 82.31 97 VAL A N 1
ATOM 756 C CA . VAL A 1 97 ? 30.922 7.952 -14.331 1.00 82.31 97 VAL A CA 1
ATOM 757 C C . VAL A 1 97 ? 30.815 8.097 -15.841 1.00 82.31 97 VAL A C 1
ATOM 759 O O . VAL A 1 97 ? 31.574 7.486 -16.592 1.00 82.31 97 VAL A O 1
ATOM 762 N N . ARG A 1 98 ? 29.892 8.945 -16.301 1.00 70.88 98 ARG A N 1
ATOM 763 C CA . ARG A 1 98 ? 29.687 9.250 -17.725 1.00 70.88 98 ARG A CA 1
ATOM 764 C C . ARG A 1 98 ? 29.785 10.758 -17.931 1.00 70.88 98 ARG A C 1
ATOM 766 O O . ARG A 1 98 ? 29.073 11.527 -17.288 1.00 70.88 98 ARG A O 1
ATOM 773 N N . ALA A 1 99 ? 30.690 11.184 -18.816 1.00 76.81 99 ALA A N 1
ATOM 774 C CA . ALA A 1 99 ? 30.952 12.597 -19.124 1.00 76.81 99 ALA A CA 1
ATOM 775 C C . ALA A 1 99 ? 31.228 13.475 -17.880 1.00 76.81 99 ALA A C 1
ATOM 777 O O . ALA A 1 99 ? 30.744 14.601 -17.778 1.00 76.81 99 ALA A O 1
ATOM 778 N N . GLY A 1 100 ? 31.981 12.942 -16.912 1.00 81.12 100 GLY A N 1
ATOM 779 C CA . GLY A 1 100 ? 32.349 13.654 -15.682 1.00 81.12 100 GLY A CA 1
ATOM 780 C C . GLY A 1 100 ? 31.241 13.757 -14.626 1.00 81.12 100 GLY A C 1
ATOM 781 O O . GLY A 1 100 ? 31.451 14.411 -13.610 1.00 81.12 100 GLY A O 1
ATOM 782 N N . ARG A 1 101 ? 30.081 13.117 -14.835 1.00 55.78 101 ARG A N 1
ATOM 783 C CA . ARG A 1 101 ? 28.998 13.002 -13.844 1.00 55.78 101 ARG A CA 1
ATOM 784 C C . ARG A 1 101 ? 28.881 11.567 -13.338 1.00 55.78 101 ARG A C 1
ATOM 786 O O . ARG A 1 101 ? 28.985 10.641 -14.141 1.00 55.78 101 ARG A O 1
ATOM 793 N N . GLY A 1 102 ? 28.693 11.409 -12.028 1.00 76.25 102 GLY A N 1
ATOM 794 C CA . GLY A 1 102 ? 28.401 10.124 -11.390 1.00 76.25 102 GLY A CA 1
ATOM 795 C C . GLY A 1 102 ? 26.937 9.728 -11.579 1.00 76.25 102 GLY A C 1
ATOM 796 O O . GLY A 1 102 ? 26.064 10.596 -11.585 1.00 76.25 102 GLY A O 1
ATOM 797 N N . TRP A 1 103 ? 26.707 8.436 -11.760 1.00 59.81 103 TRP A N 1
ATOM 798 C CA . TRP A 1 103 ? 25.425 7.782 -11.976 1.00 59.81 103 TRP A CA 1
ATOM 799 C C . TRP A 1 103 ? 25.372 6.520 -11.128 1.00 59.81 103 TRP A C 1
ATOM 801 O O . TRP A 1 103 ? 26.365 5.801 -11.040 1.00 59.81 103 TRP A O 1
ATOM 811 N N . ASP A 1 104 ? 24.204 6.248 -10.568 1.00 70.75 104 ASP A N 1
ATOM 812 C CA . ASP A 1 104 ? 23.919 5.048 -9.792 1.00 70.75 104 ASP A CA 1
ATOM 813 C C . ASP A 1 104 ? 22.988 4.203 -10.660 1.00 70.75 104 ASP A C 1
ATOM 815 O O . ASP A 1 104 ? 21.790 4.475 -10.742 1.00 70.75 104 ASP A O 1
ATOM 819 N N . ASP A 1 105 ? 23.554 3.255 -11.402 1.00 59.50 105 ASP A N 1
ATOM 820 C CA . ASP A 1 105 ? 22.799 2.420 -12.332 1.00 59.50 105 ASP A CA 1
ATOM 821 C C . ASP A 1 105 ? 22.252 1.195 -11.581 1.00 59.50 105 ASP A C 1
ATOM 823 O O . ASP A 1 105 ? 23.024 0.443 -10.988 1.00 59.50 105 ASP A O 1
ATOM 827 N N . LEU A 1 106 ? 20.932 0.974 -11.615 1.00 59.56 106 LEU A N 1
ATOM 828 C CA . LEU A 1 106 ? 20.305 -0.258 -11.125 1.00 59.56 106 LEU A CA 1
ATOM 829 C C . LEU A 1 106 ? 19.988 -1.180 -12.306 1.00 59.56 106 LEU A C 1
ATOM 831 O O . LEU A 1 106 ? 19.400 -0.751 -13.300 1.00 59.56 106 LEU A O 1
ATOM 835 N N . LYS A 1 107 ? 20.321 -2.463 -12.159 1.00 56.62 107 LYS A N 1
ATOM 836 C CA . LYS A 1 107 ? 19.829 -3.536 -13.025 1.00 56.62 107 LYS A CA 1
ATOM 837 C C . LYS A 1 107 ? 19.068 -4.551 -12.175 1.00 56.62 107 LYS A C 1
ATOM 839 O O . LYS A 1 107 ? 19.681 -5.180 -11.313 1.00 56.62 107 LYS A O 1
ATOM 844 N N . ASP A 1 108 ? 17.770 -4.695 -12.429 1.00 56.41 108 ASP A N 1
ATOM 845 C CA . ASP A 1 108 ? 16.908 -5.703 -11.803 1.00 56.41 108 ASP A CA 1
ATOM 846 C C . ASP A 1 108 ? 16.550 -6.844 -12.777 1.00 56.41 108 ASP A C 1
ATOM 848 O O . ASP A 1 108 ? 16.937 -6.854 -13.953 1.00 56.41 108 ASP A O 1
ATOM 852 N N . GLU A 1 109 ? 15.867 -7.849 -12.243 1.00 53.25 109 GLU A N 1
ATOM 853 C CA . GLU A 1 109 ? 15.418 -9.060 -12.916 1.00 53.25 109 GLU A CA 1
ATOM 854 C C . GLU A 1 109 ? 13.999 -8.956 -13.523 1.00 53.25 109 GLU A C 1
ATOM 856 O O . GLU A 1 109 ? 13.575 -9.889 -14.213 1.00 53.25 109 GLU A O 1
ATOM 861 N N . PHE A 1 110 ? 13.273 -7.842 -13.314 1.00 50.12 110 PHE A N 1
ATOM 862 C CA . PHE A 1 110 ? 11.823 -7.708 -13.549 1.00 50.12 110 PHE A CA 1
ATOM 863 C C . PHE A 1 110 ? 11.429 -6.632 -14.579 1.00 50.12 110 PHE A C 1
ATOM 865 O O . PHE A 1 110 ? 10.762 -5.641 -14.324 1.00 50.12 110 PHE A O 1
ATOM 872 N N . GLY A 1 111 ? 11.684 -6.932 -15.830 1.00 48.56 111 GLY A N 1
ATOM 873 C CA . GLY A 1 111 ? 10.621 -7.336 -16.738 1.00 48.56 111 GLY A CA 1
ATOM 874 C C . GLY A 1 111 ? 9.306 -6.630 -17.129 1.00 48.56 111 GLY A C 1
ATOM 875 O O . GLY A 1 111 ? 8.513 -7.309 -17.764 1.00 48.56 111 GLY A O 1
ATOM 876 N N . VAL A 1 112 ? 8.968 -5.369 -16.863 1.00 51.88 112 VAL A N 1
ATOM 877 C CA . VAL A 1 112 ? 7.762 -4.701 -17.448 1.00 51.88 112 VAL A CA 1
ATOM 878 C C . VAL A 1 112 ? 7.573 -4.770 -19.001 1.00 51.88 112 VAL A C 1
ATOM 880 O O . VAL A 1 112 ? 8.079 -3.942 -19.750 1.00 51.88 112 VAL A O 1
ATOM 883 N N . VAL A 1 113 ? 6.766 -5.711 -19.522 1.00 50.31 113 VAL A N 1
ATOM 884 C CA . VAL A 1 113 ? 6.582 -6.092 -20.960 1.00 50.31 113 VAL A CA 1
ATOM 885 C C . VAL A 1 113 ? 6.457 -4.940 -21.980 1.00 50.31 113 VAL A C 1
ATOM 887 O O . VAL A 1 113 ? 7.176 -4.913 -22.982 1.00 50.31 113 VAL A O 1
ATOM 890 N N . TYR A 1 114 ? 5.553 -3.982 -21.745 1.00 48.56 114 TYR A N 1
ATOM 891 C CA . TYR A 1 114 ? 5.381 -2.821 -22.631 1.00 48.56 114 TYR A CA 1
ATOM 892 C C . TYR A 1 114 ? 6.600 -1.897 -22.555 1.00 48.56 114 TYR A C 1
ATOM 894 O O . TYR A 1 114 ? 7.087 -1.429 -23.582 1.00 48.56 114 TYR A O 1
ATOM 902 N N . GLU A 1 115 ? 7.141 -1.703 -21.352 1.00 59.72 115 GLU A N 1
ATOM 903 C CA . GLU A 1 115 ? 8.401 -0.999 -21.128 1.00 59.72 115 GLU A CA 1
ATOM 904 C C . GLU A 1 115 ? 9.577 -1.671 -21.816 1.00 59.72 115 GLU A C 1
ATOM 906 O O . GLU A 1 115 ? 10.338 -0.954 -22.447 1.00 59.72 115 GLU A O 1
ATOM 911 N N . TYR A 1 116 ? 9.673 -3.004 -21.884 1.00 59.66 116 TYR A N 1
ATOM 912 C CA . TYR A 1 116 ? 10.701 -3.655 -22.716 1.00 59.66 116 TYR A CA 1
ATOM 913 C C . TYR A 1 116 ? 10.576 -3.255 -24.175 1.00 59.66 116 TYR A C 1
ATOM 915 O O . TYR A 1 116 ? 11.593 -3.015 -24.819 1.00 59.66 116 TYR A O 1
ATOM 923 N N . CYS A 1 117 ? 9.360 -3.143 -24.707 1.00 62.75 117 CYS A N 1
ATOM 924 C CA . CYS A 1 117 ? 9.177 -2.769 -26.102 1.00 62.75 117 CYS A CA 1
ATOM 925 C C . CYS A 1 117 ? 9.736 -1.368 -26.375 1.00 62.75 117 CYS A C 1
ATOM 927 O O . CYS A 1 117 ? 10.534 -1.204 -27.299 1.00 62.75 117 CYS A O 1
ATOM 929 N N . TRP A 1 118 ? 9.426 -0.374 -25.535 1.00 63.56 118 TRP A N 1
ATOM 930 C CA . TRP A 1 118 ? 9.949 0.983 -25.727 1.00 63.56 118 TRP A CA 1
ATOM 931 C C . TRP A 1 118 ? 11.337 1.238 -25.120 1.00 63.56 118 TRP A C 1
ATOM 933 O O . TRP A 1 118 ? 12.012 2.167 -25.553 1.00 63.56 118 TRP A O 1
ATOM 943 N N . TYR A 1 119 ? 11.837 0.395 -24.217 1.00 71.75 119 TYR A N 1
ATOM 944 C CA . TYR A 1 119 ? 13.236 0.375 -23.774 1.00 71.75 119 TYR A CA 1
ATOM 945 C C . TYR A 1 119 ? 14.142 -0.216 -24.858 1.00 71.75 119 TYR A C 1
ATOM 947 O O . TYR A 1 119 ? 15.199 0.341 -25.143 1.00 71.75 119 TYR A O 1
ATOM 955 N N . MET A 1 120 ? 13.715 -1.301 -25.517 1.00 77.94 120 MET A N 1
ATOM 956 C CA . MET A 1 120 ? 14.444 -1.908 -26.637 1.00 77.94 120 MET A CA 1
ATOM 957 C C . MET A 1 120 ? 14.372 -1.049 -27.900 1.00 77.94 120 MET A C 1
ATOM 959 O O . MET A 1 120 ? 15.324 -1.017 -28.681 1.00 77.94 120 MET A O 1
ATOM 963 N N . ARG A 1 121 ? 13.244 -0.367 -28.124 1.00 83.19 121 ARG A N 1
ATOM 964 C CA . ARG A 1 121 ? 13.005 0.407 -29.347 1.00 83.19 121 ARG A CA 1
ATOM 965 C C . ARG A 1 121 ? 13.326 1.898 -29.217 1.00 83.19 121 ARG A C 1
ATOM 967 O O . ARG A 1 121 ? 13.584 2.542 -30.230 1.00 83.19 121 ARG A O 1
ATOM 974 N N . GLY A 1 122 ? 13.348 2.426 -27.994 1.00 81.88 122 GLY A N 1
ATOM 975 C CA . GLY A 1 122 ? 13.342 3.857 -27.685 1.00 81.88 122 GLY A CA 1
ATOM 976 C C . GLY A 1 122 ? 11.918 4.429 -27.694 1.00 81.88 122 GLY A C 1
ATOM 977 O O . GLY A 1 122 ? 11.154 4.155 -28.617 1.00 81.88 122 GLY A O 1
ATOM 978 N N . LEU A 1 123 ? 11.570 5.253 -26.694 1.00 76.88 123 LEU A N 1
ATOM 979 C CA . LEU A 1 123 ? 10.204 5.769 -26.483 1.00 76.88 123 LEU A CA 1
ATOM 980 C C . LEU A 1 123 ? 9.616 6.459 -27.717 1.00 76.88 123 LEU A C 1
ATOM 982 O O . LEU A 1 123 ? 8.522 6.128 -28.160 1.00 76.88 123 LEU A O 1
ATOM 986 N N . GLU A 1 124 ? 10.358 7.412 -28.279 1.00 83.69 124 GLU A N 1
ATOM 987 C CA . GLU A 1 124 ? 9.914 8.185 -29.441 1.00 83.69 124 GLU A CA 1
ATOM 988 C C . GLU A 1 124 ? 9.693 7.280 -30.657 1.00 83.69 124 G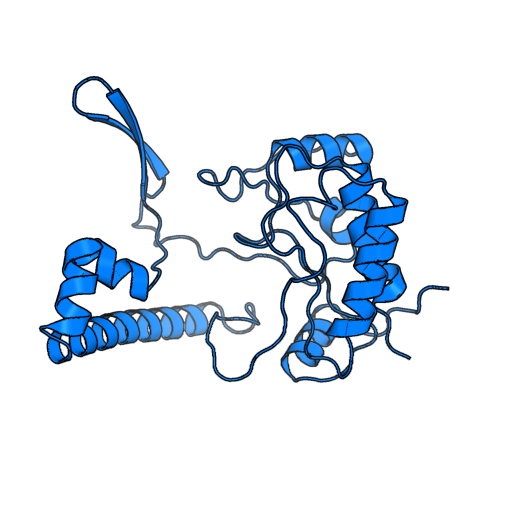LU A C 1
ATOM 990 O O . GLU A 1 124 ? 8.660 7.351 -31.316 1.00 83.69 124 GLU A O 1
ATOM 995 N N . ARG A 1 125 ? 10.638 6.373 -30.924 1.00 85.38 125 ARG A N 1
ATOM 996 C CA . ARG A 1 125 ? 10.561 5.461 -32.066 1.00 85.38 125 ARG A CA 1
ATOM 997 C C . ARG A 1 125 ? 9.425 4.456 -31.912 1.00 85.38 125 ARG A C 1
ATOM 999 O O . ARG A 1 125 ? 8.740 4.187 -32.889 1.00 85.38 125 ARG A O 1
ATOM 1006 N N . TRP A 1 126 ? 9.204 3.954 -30.699 1.00 85.25 126 TRP A N 1
ATOM 1007 C CA . TRP A 1 126 ? 8.087 3.070 -30.386 1.00 85.25 126 TRP A CA 1
ATOM 1008 C C . TRP A 1 126 ? 6.741 3.732 -30.694 1.00 85.25 126 TRP A C 1
ATOM 1010 O O . TRP A 1 126 ? 5.918 3.128 -31.371 1.00 85.25 126 TRP A O 1
ATOM 1020 N N . PHE A 1 127 ? 6.545 4.996 -30.303 1.00 80.44 127 PHE A N 1
ATOM 1021 C CA . PHE A 1 127 ? 5.329 5.739 -30.652 1.00 80.44 127 PHE A CA 1
ATOM 1022 C C . PHE A 1 127 ? 5.169 5.996 -32.152 1.00 80.44 127 PHE A C 1
ATOM 1024 O O . PHE A 1 127 ? 4.048 6.033 -32.648 1.00 80.44 127 PHE A O 1
ATOM 1031 N N . MET A 1 128 ? 6.266 6.180 -32.885 1.00 91.12 128 MET A N 1
ATOM 1032 C CA . MET A 1 128 ? 6.189 6.285 -34.343 1.00 91.12 128 MET A CA 1
ATOM 1033 C C . MET A 1 128 ? 5.816 4.937 -34.972 1.00 91.12 128 MET A C 1
ATOM 1035 O O . MET A 1 128 ? 4.974 4.879 -35.865 1.00 91.12 128 MET A O 1
ATOM 1039 N N . ASP A 1 129 ? 6.381 3.836 -34.475 1.00 86.75 129 ASP A N 1
ATOM 1040 C CA . ASP A 1 129 ? 6.102 2.496 -34.989 1.00 86.75 129 ASP A CA 1
ATOM 1041 C C . ASP A 1 129 ? 4.666 2.029 -34.704 1.00 86.75 129 ASP A C 1
ATOM 1043 O O . ASP A 1 129 ? 4.115 1.304 -35.525 1.00 86.75 129 ASP A O 1
ATOM 1047 N N . THR A 1 130 ? 4.005 2.486 -33.633 1.00 78.50 130 THR A N 1
ATOM 1048 C CA . THR A 1 130 ? 2.578 2.169 -33.414 1.00 78.50 130 THR A CA 1
ATOM 1049 C C . THR A 1 130 ? 1.652 2.811 -34.452 1.00 78.50 130 THR A C 1
ATOM 1051 O O . THR A 1 130 ? 0.512 2.376 -34.604 1.00 78.50 130 THR A O 1
ATOM 1054 N N . ILE A 1 131 ? 2.130 3.822 -35.184 1.00 83.94 131 ILE A N 1
ATOM 1055 C CA . ILE A 1 131 ? 1.414 4.449 -36.303 1.00 83.94 131 ILE A CA 1
ATOM 1056 C C . ILE A 1 131 ? 1.873 3.854 -37.639 1.00 83.94 131 ILE A C 1
ATOM 1058 O O . ILE A 1 131 ? 1.055 3.616 -38.525 1.00 83.94 131 ILE A O 1
ATOM 1062 N N . GLU A 1 132 ? 3.179 3.636 -37.802 1.00 88.81 132 GLU A N 1
ATOM 1063 C CA . GLU A 1 132 ? 3.787 3.308 -39.096 1.00 88.81 132 GLU A CA 1
ATOM 1064 C C . GLU A 1 132 ? 3.984 1.803 -39.334 1.00 88.81 132 GLU A C 1
ATOM 1066 O O . GLU A 1 132 ? 3.984 1.367 -40.482 1.00 88.81 132 GLU A O 1
ATOM 1071 N N . ASN A 1 133 ? 4.169 1.009 -38.275 1.00 91.19 133 ASN A N 1
ATOM 1072 C CA . ASN A 1 133 ? 4.656 -0.373 -38.329 1.00 91.19 133 ASN A CA 1
ATOM 1073 C C . ASN A 1 133 ? 3.931 -1.276 -37.312 1.00 91.19 133 ASN A C 1
ATOM 1075 O O . ASN A 1 133 ? 4.573 -1.962 -36.512 1.00 91.19 133 ASN A O 1
ATOM 1079 N N . LEU A 1 134 ? 2.595 -1.280 -37.347 1.00 85.31 134 LEU A N 1
ATOM 1080 C CA . LEU A 1 134 ? 1.769 -1.985 -36.361 1.00 85.31 134 LEU A CA 1
ATOM 1081 C C . LEU A 1 134 ? 2.109 -3.484 -36.258 1.00 85.31 134 LEU A C 1
ATOM 1083 O O . LEU A 1 134 ? 2.321 -3.968 -35.151 1.00 85.31 134 LEU A O 1
ATOM 1087 N N . ASP A 1 135 ? 2.308 -4.173 -37.387 1.00 87.12 135 ASP A N 1
ATOM 1088 C CA . ASP A 1 135 ? 2.690 -5.596 -37.429 1.00 87.12 135 ASP A CA 1
ATOM 1089 C C . ASP A 1 135 ? 3.999 -5.888 -36.664 1.00 87.12 135 ASP A C 1
ATOM 1091 O O . ASP A 1 135 ? 4.165 -6.943 -36.053 1.00 87.12 135 ASP A O 1
ATOM 1095 N N . PHE A 1 136 ? 4.957 -4.953 -36.684 1.00 89.19 136 PHE A N 1
ATOM 1096 C CA . PHE A 1 136 ? 6.204 -5.088 -35.927 1.00 89.19 136 PHE A CA 1
ATOM 1097 C C . PHE A 1 136 ? 5.972 -4.880 -34.428 1.00 89.19 136 PHE A C 1
ATOM 1099 O O . PHE A 1 136 ? 6.535 -5.617 -33.616 1.00 89.19 136 PHE A O 1
ATOM 1106 N N . CYS A 1 137 ? 5.153 -3.892 -34.057 1.00 76.69 137 CYS A N 1
ATOM 1107 C CA . CYS A 1 137 ? 4.765 -3.673 -32.666 1.00 76.69 137 CYS A CA 1
ATOM 1108 C C . CYS A 1 137 ? 4.038 -4.895 -32.094 1.00 76.69 137 CYS A C 1
ATOM 1110 O O . CYS A 1 137 ? 4.383 -5.333 -30.999 1.00 76.69 137 CYS A O 1
ATOM 1112 N N . GLU A 1 138 ? 3.104 -5.475 -32.848 1.00 78.31 138 GLU A N 1
ATOM 1113 C CA . GLU A 1 138 ? 2.388 -6.702 -32.485 1.00 78.31 138 GLU A CA 1
ATOM 1114 C C . GLU A 1 138 ? 3.355 -7.876 -32.302 1.00 78.31 138 GLU A C 1
ATOM 1116 O O . GLU A 1 138 ? 3.370 -8.495 -31.241 1.00 78.31 138 GLU A O 1
ATOM 1121 N N . ALA A 1 139 ? 4.253 -8.116 -33.263 1.00 88.62 139 ALA A N 1
ATOM 1122 C CA . ALA A 1 139 ? 5.237 -9.193 -33.156 1.00 88.62 139 ALA A CA 1
ATOM 1123 C C . ALA A 1 139 ? 6.178 -9.033 -31.944 1.00 88.62 139 ALA A C 1
ATOM 1125 O O . ALA A 1 139 ? 6.557 -10.021 -31.308 1.00 88.62 139 ALA A O 1
ATOM 1126 N N . LEU A 1 140 ? 6.569 -7.798 -31.610 1.00 80.88 140 LEU A N 1
ATOM 1127 C CA . LEU A 1 140 ? 7.414 -7.524 -30.447 1.00 80.88 140 LEU A CA 1
ATOM 1128 C C . LEU A 1 140 ? 6.651 -7.734 -29.129 1.00 80.88 140 LEU A C 1
ATOM 1130 O O . LEU A 1 140 ? 7.203 -8.310 -28.187 1.00 80.88 140 LEU A O 1
ATOM 1134 N N . LEU A 1 141 ? 5.387 -7.311 -29.073 1.00 71.81 141 LEU A N 1
ATOM 1135 C CA . LEU A 1 141 ? 4.499 -7.546 -27.933 1.00 71.81 141 LEU A CA 1
ATOM 1136 C C . LEU A 1 141 ? 4.240 -9.044 -27.727 1.00 71.81 141 LEU A C 1
ATOM 1138 O O . LEU A 1 141 ? 4.370 -9.527 -26.607 1.00 71.81 141 LEU A O 1
ATOM 1142 N N . ASP A 1 142 ? 3.981 -9.802 -28.791 1.00 79.75 142 ASP A N 1
ATOM 1143 C CA . ASP A 1 142 ? 3.762 -11.251 -28.716 1.00 79.75 142 ASP A CA 1
ATOM 1144 C C . ASP A 1 142 ? 4.997 -11.991 -28.200 1.00 79.75 142 ASP A C 1
ATOM 1146 O O . ASP A 1 142 ? 4.909 -12.867 -27.334 1.00 79.75 142 ASP A O 1
ATOM 1150 N N . GLN A 1 143 ? 6.179 -11.630 -28.703 1.00 83.44 143 GLN A N 1
ATOM 1151 C CA . GLN A 1 143 ? 7.416 -12.289 -28.302 1.00 83.44 143 GLN A CA 1
ATOM 1152 C C . GLN A 1 143 ? 7.783 -11.979 -26.846 1.00 83.44 143 GLN A C 1
ATOM 1154 O O . GLN A 1 143 ? 8.278 -12.858 -26.131 1.00 83.44 143 GLN A O 1
ATOM 1159 N N . THR A 1 144 ? 7.545 -10.744 -26.402 1.00 75.75 144 THR A N 1
ATOM 1160 C CA . THR A 1 144 ? 7.767 -10.349 -25.007 1.00 75.75 144 THR A CA 1
ATOM 1161 C C . THR A 1 144 ? 6.736 -11.001 -24.086 1.00 75.75 144 THR A C 1
ATOM 1163 O O . THR A 1 144 ? 7.129 -11.605 -23.091 1.00 75.75 144 THR A O 1
ATOM 1166 N N . LEU A 1 145 ? 5.449 -11.006 -24.448 1.00 68.94 145 LEU A N 1
ATOM 1167 C CA . LEU A 1 145 ? 4.392 -11.724 -23.727 1.00 68.94 145 LEU A CA 1
ATOM 1168 C C . LEU A 1 145 ? 4.732 -13.207 -23.555 1.00 68.94 145 LEU A C 1
ATOM 1170 O O . LEU A 1 145 ? 4.680 -13.728 -22.441 1.00 68.94 145 LEU A O 1
ATOM 1174 N N . LYS A 1 146 ? 5.132 -13.878 -24.642 1.00 79.25 146 LYS A N 1
ATOM 1175 C CA . LYS A 1 146 ? 5.515 -15.291 -24.613 1.00 79.25 146 LYS A CA 1
ATOM 1176 C C . LYS A 1 146 ? 6.617 -15.556 -23.590 1.00 79.25 146 LYS A C 1
ATOM 1178 O O . LYS A 1 146 ? 6.506 -16.494 -22.805 1.00 79.25 146 LYS A O 1
ATOM 1183 N N . PHE A 1 147 ? 7.663 -14.733 -23.594 1.00 79.88 147 PHE A N 1
ATOM 1184 C CA . PHE A 1 147 ? 8.759 -14.854 -22.637 1.00 79.88 147 PHE A CA 1
ATOM 1185 C C . PHE A 1 147 ? 8.258 -14.770 -21.186 1.00 79.88 147 PHE A C 1
ATOM 1187 O O . PHE A 1 147 ? 8.609 -15.621 -20.370 1.00 79.88 147 PHE A O 1
ATOM 1194 N N . TRP A 1 148 ? 7.399 -13.794 -20.878 1.00 71.00 148 TRP A N 1
ATOM 1195 C CA . TRP A 1 148 ? 6.867 -13.603 -19.525 1.00 71.00 148 TRP A CA 1
ATOM 1196 C C . TRP A 1 148 ? 5.931 -14.721 -19.081 1.00 71.00 148 TRP A C 1
ATOM 1198 O O . TRP A 1 148 ? 6.009 -15.164 -17.936 1.00 71.00 148 TRP A O 1
ATOM 1208 N N . MET A 1 149 ? 5.097 -15.238 -19.983 1.00 72.06 149 MET A N 1
ATOM 1209 C CA . MET A 1 149 ? 4.261 -16.405 -19.701 1.00 72.06 149 MET A CA 1
ATOM 1210 C C . MET A 1 149 ? 5.101 -17.650 -19.409 1.00 72.06 149 MET A C 1
ATOM 1212 O O . MET A 1 149 ? 4.822 -18.364 -18.443 1.00 72.06 149 MET A O 1
ATOM 1216 N N . ASP A 1 150 ? 6.139 -17.901 -20.211 1.00 79.44 150 ASP A N 1
ATOM 1217 C CA . ASP A 1 150 ? 7.040 -19.039 -20.018 1.00 79.44 150 ASP A CA 1
ATOM 1218 C C . ASP A 1 150 ? 7.795 -18.898 -18.673 1.00 79.44 150 ASP A C 1
ATOM 1220 O O . ASP A 1 150 ? 7.875 -19.857 -17.899 1.00 79.44 150 ASP A O 1
ATOM 1224 N N . PHE A 1 151 ? 8.254 -17.684 -18.335 1.00 78.06 151 PHE A N 1
ATOM 1225 C CA . PHE A 1 151 ? 8.870 -17.368 -17.041 1.00 78.06 151 PHE A CA 1
ATOM 1226 C C . PHE A 1 151 ? 7.910 -17.597 -15.863 1.00 78.06 151 PHE A C 1
ATOM 1228 O O . PHE A 1 151 ? 8.252 -18.322 -14.929 1.00 78.06 151 PHE A O 1
ATOM 1235 N N . HIS A 1 152 ? 6.697 -17.034 -15.905 1.00 72.44 152 HIS A N 1
ATOM 1236 C CA . HIS A 1 152 ? 5.714 -17.179 -14.828 1.00 72.44 152 HIS A CA 1
ATOM 1237 C C . HIS A 1 152 ? 5.220 -18.615 -14.673 1.00 72.44 152 HIS A C 1
ATOM 1239 O O . HIS A 1 152 ? 5.017 -19.063 -13.550 1.00 72.44 152 HIS A O 1
ATOM 1245 N N . THR A 1 153 ? 5.093 -19.372 -15.763 1.00 80.69 153 THR A N 1
ATOM 1246 C CA . THR A 1 153 ? 4.754 -20.801 -15.696 1.00 80.69 153 THR A CA 1
ATOM 1247 C C . THR A 1 153 ? 5.825 -21.581 -14.933 1.00 80.69 153 THR A C 1
ATOM 1249 O O . THR A 1 153 ? 5.501 -22.370 -14.044 1.00 80.69 153 THR A O 1
ATOM 1252 N N . GLY A 1 154 ? 7.104 -21.334 -15.236 1.00 81.88 154 GLY A N 1
ATOM 1253 C CA . GLY A 1 154 ? 8.220 -21.944 -14.511 1.00 81.88 154 GLY A CA 1
ATOM 1254 C C . GLY A 1 154 ? 8.270 -21.513 -13.045 1.00 81.88 154 GLY A C 1
ATOM 1255 O O . GLY A 1 154 ? 8.392 -22.358 -12.158 1.00 81.88 154 GLY A O 1
ATOM 1256 N N . PHE A 1 155 ? 8.113 -20.213 -12.789 1.00 78.38 155 PHE A N 1
ATOM 1257 C CA . PHE A 1 155 ? 8.088 -19.648 -11.444 1.00 78.38 155 PHE A CA 1
ATOM 1258 C C . PHE A 1 155 ? 6.966 -20.255 -10.594 1.00 78.38 155 PHE A C 1
ATOM 1260 O O . PHE A 1 155 ? 7.244 -20.789 -9.525 1.00 78.38 155 PHE A O 1
ATOM 1267 N N . MET A 1 156 ? 5.726 -20.268 -11.095 1.00 79.00 156 MET A N 1
ATOM 1268 C CA . MET A 1 156 ? 4.569 -20.841 -10.395 1.00 79.00 156 MET A CA 1
ATOM 1269 C C . MET A 1 156 ? 4.715 -22.342 -10.148 1.00 79.00 156 MET A C 1
ATOM 1271 O O . MET A 1 156 ? 4.353 -22.823 -9.076 1.00 79.00 156 MET A O 1
ATOM 1275 N N . GLY A 1 157 ? 5.312 -23.079 -11.090 1.00 82.19 157 GLY A N 1
ATOM 1276 C CA . GLY A 1 157 ? 5.655 -24.486 -10.881 1.00 82.19 157 GLY A CA 1
ATOM 1277 C C . GLY A 1 157 ? 6.649 -24.706 -9.733 1.00 82.19 157 GLY A C 1
ATOM 1278 O O . GLY A 1 157 ? 6.567 -25.723 -9.049 1.00 82.19 157 GLY A O 1
ATOM 1279 N N . ALA A 1 158 ? 7.563 -23.759 -9.503 1.00 82.00 158 ALA A N 1
ATOM 1280 C CA . ALA A 1 158 ? 8.552 -23.831 -8.431 1.00 82.00 158 ALA A CA 1
ATOM 1281 C C . ALA A 1 158 ? 8.007 -23.364 -7.070 1.00 82.00 158 ALA A C 1
ATOM 1283 O O . ALA A 1 158 ? 8.358 -23.957 -6.051 1.00 82.00 158 ALA A O 1
ATOM 1284 N N . VAL A 1 159 ? 7.162 -22.326 -7.037 1.00 82.44 159 VAL A N 1
ATOM 1285 C CA . VAL A 1 159 ? 6.620 -21.780 -5.777 1.00 82.44 159 VAL A CA 1
ATOM 1286 C C . VAL A 1 159 ? 5.380 -22.517 -5.266 1.00 82.44 159 VAL A C 1
ATOM 1288 O O . VAL A 1 159 ? 5.073 -22.422 -4.081 1.00 82.44 159 VAL A O 1
ATOM 1291 N N . GLY A 1 160 ? 4.675 -23.274 -6.111 1.00 81.06 160 GLY A N 1
ATOM 1292 C CA . GLY A 1 160 ? 3.536 -24.090 -5.690 1.00 81.06 160 GLY A CA 1
ATOM 1293 C C . GLY A 1 160 ? 2.389 -23.261 -5.101 1.00 81.06 160 GLY A C 1
ATOM 1294 O O . GLY A 1 160 ? 1.882 -22.346 -5.743 1.00 81.06 160 GLY A O 1
ATOM 1295 N N . ASP A 1 161 ? 1.961 -23.597 -3.883 1.00 78.62 161 ASP A N 1
ATOM 1296 C CA . ASP A 1 161 ? 0.822 -22.990 -3.177 1.00 78.62 161 ASP A CA 1
ATOM 1297 C C . ASP A 1 161 ? 1.200 -21.814 -2.255 1.00 78.62 161 ASP A C 1
ATOM 1299 O O . ASP A 1 161 ? 0.354 -21.334 -1.493 1.00 78.62 161 ASP A O 1
ATOM 1303 N N . ILE A 1 162 ? 2.458 -21.360 -2.333 1.00 72.69 162 ILE A N 1
ATOM 1304 C CA . ILE A 1 162 ? 3.034 -20.288 -1.505 1.00 72.69 162 ILE A CA 1
ATOM 1305 C C . ILE A 1 162 ? 2.585 -18.893 -1.976 1.00 72.69 162 ILE A C 1
ATOM 1307 O O . ILE A 1 162 ? 2.506 -17.973 -1.165 1.00 72.69 162 ILE A O 1
ATOM 1311 N N . VAL A 1 163 ? 2.289 -18.722 -3.270 1.00 67.44 163 VAL A N 1
ATOM 1312 C CA . VAL A 1 163 ? 1.902 -17.434 -3.870 1.00 67.44 163 VAL A CA 1
ATOM 1313 C C . VAL A 1 163 ? 0.450 -17.490 -4.340 1.00 67.44 163 VAL A C 1
ATOM 1315 O O . VAL A 1 163 ? 0.098 -18.314 -5.179 1.00 67.44 163 VAL A O 1
ATOM 1318 N N . ASP A 1 164 ? -0.385 -16.584 -3.827 1.00 61.41 164 ASP A N 1
ATOM 1319 C CA . ASP A 1 164 ? -1.806 -16.492 -4.195 1.00 61.41 164 ASP A CA 1
ATOM 1320 C C . ASP A 1 164 ? -2.068 -15.543 -5.389 1.00 61.41 164 ASP A C 1
ATOM 1322 O O . ASP A 1 164 ? -3.156 -15.574 -5.962 1.00 61.41 164 ASP A O 1
ATOM 1326 N N . VAL A 1 165 ? -1.101 -14.694 -5.774 1.00 55.66 165 VAL A N 1
ATOM 1327 C CA . VAL A 1 165 ? -1.283 -13.655 -6.807 1.00 55.66 165 VAL A CA 1
ATOM 1328 C C . VAL A 1 165 ? -0.090 -13.590 -7.764 1.00 55.66 165 VAL A C 1
ATOM 1330 O O . VAL A 1 165 ? 1.039 -13.337 -7.354 1.00 55.66 165 VAL A O 1
ATOM 1333 N N . VAL A 1 166 ? -0.373 -13.740 -9.060 1.00 60.00 166 VAL A N 1
ATOM 1334 C CA . VAL A 1 166 ? 0.498 -13.335 -10.174 1.00 60.00 166 VAL A CA 1
ATOM 1335 C C . VAL A 1 166 ? -0.222 -12.214 -10.903 1.00 60.00 166 VAL A C 1
ATOM 1337 O O . VAL A 1 166 ? -1.419 -12.313 -11.161 1.00 60.00 166 VAL A O 1
ATOM 1340 N N . MET A 1 167 ? 0.484 -11.132 -11.206 1.00 48.50 167 MET A N 1
ATOM 1341 C CA . MET A 1 167 ? -0.095 -9.957 -11.850 1.00 48.50 167 MET A CA 1
ATOM 1342 C C . MET A 1 167 ? -0.548 -10.309 -13.283 1.00 48.50 167 MET A C 1
ATOM 1344 O O . MET A 1 167 ? 0.276 -10.395 -14.189 1.00 48.50 167 MET A O 1
ATOM 1348 N N . ILE A 1 168 ? -1.847 -10.545 -13.499 1.00 48.12 168 ILE A N 1
ATOM 1349 C CA . ILE A 1 168 ? -2.460 -10.699 -14.828 1.00 48.12 168 ILE A CA 1
ATOM 1350 C C . ILE A 1 168 ? -3.897 -10.156 -14.794 1.00 48.12 168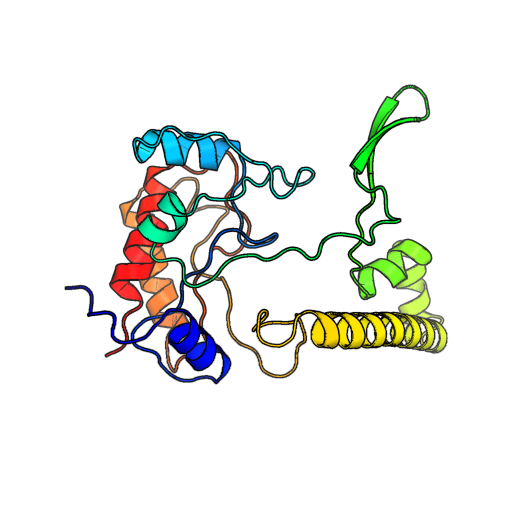 ILE A C 1
ATOM 1352 O O . ILE A 1 168 ? -4.571 -10.271 -13.773 1.00 48.12 168 ILE A O 1
ATOM 1356 N N . GLY A 1 169 ? -4.349 -9.516 -15.875 1.00 39.16 169 GLY A N 1
ATOM 1357 C CA . GLY A 1 169 ? -5.649 -8.837 -15.930 1.00 39.16 169 GLY A CA 1
ATOM 1358 C C . GLY A 1 169 ? -6.666 -9.553 -16.820 1.00 39.16 169 GLY A C 1
ATOM 1359 O O . GLY A 1 169 ? -6.404 -9.724 -18.007 1.00 39.16 169 GLY A O 1
ATOM 1360 N N . ASP A 1 170 ? -7.822 -9.910 -16.253 1.00 41.31 170 ASP A N 1
ATOM 1361 C CA . ASP A 1 170 ? -9.078 -10.197 -16.975 1.00 41.31 170 ASP A CA 1
ATOM 1362 C C . ASP A 1 170 ? -10.264 -9.706 -16.114 1.00 41.31 170 ASP A C 1
ATOM 1364 O O . ASP A 1 170 ? -10.933 -8.736 -16.465 1.00 41.31 170 ASP A O 1
ATOM 1368 N N . ASP A 1 171 ? -10.402 -10.239 -14.891 1.00 48.91 171 ASP A N 1
ATOM 1369 C CA . ASP A 1 171 ? -11.344 -9.751 -13.870 1.00 48.91 171 ASP A CA 1
ATOM 1370 C C . ASP A 1 171 ? -10.697 -8.697 -12.948 1.00 48.91 171 ASP A C 1
ATOM 1372 O O . ASP A 1 171 ? -9.604 -8.897 -12.413 1.00 48.91 171 ASP A O 1
ATOM 1376 N N . VAL A 1 172 ? -11.365 -7.549 -12.758 1.00 63.81 172 VAL A N 1
ATOM 1377 C CA . VAL A 1 172 ? -10.801 -6.391 -12.039 1.00 63.81 172 VAL A CA 1
ATOM 1378 C C . VAL A 1 172 ? -11.294 -6.326 -10.595 1.00 63.81 172 VAL A C 1
ATOM 1380 O O . VAL A 1 172 ? -12.466 -6.062 -10.328 1.00 63.81 172 VAL A O 1
ATOM 1383 N N . VAL A 1 173 ? -10.352 -6.456 -9.664 1.00 70.62 173 VAL A N 1
ATOM 1384 C CA . VAL A 1 173 ? -10.503 -6.081 -8.252 1.00 70.62 173 VAL A CA 1
ATOM 1385 C C . VAL A 1 173 ? -9.950 -4.674 -8.066 1.00 70.62 173 VAL A C 1
ATOM 1387 O O . VAL A 1 173 ? -8.875 -4.350 -8.573 1.00 70.62 173 VAL A O 1
ATOM 1390 N N . PHE A 1 174 ? -10.648 -3.833 -7.306 1.00 82.88 174 PHE A N 1
ATOM 1391 C CA . PHE A 1 174 ? -10.092 -2.545 -6.907 1.00 82.88 174 PHE A CA 1
ATOM 1392 C C . PHE A 1 174 ? -9.055 -2.766 -5.801 1.00 82.88 174 PHE A C 1
ATOM 1394 O O . PHE A 1 174 ? -9.394 -3.182 -4.698 1.00 82.88 174 PHE A O 1
ATOM 1401 N N . TRP A 1 175 ? -7.788 -2.481 -6.089 1.00 89.19 175 TRP A N 1
ATOM 1402 C CA . TRP A 1 175 ? -6.695 -2.532 -5.116 1.00 89.19 175 TRP A CA 1
ATOM 1403 C C . TRP A 1 175 ? -6.081 -1.138 -4.997 1.00 89.19 175 TRP A C 1
ATOM 1405 O O . TRP A 1 175 ? -5.541 -0.611 -5.968 1.00 89.19 175 TRP A O 1
ATOM 1415 N N . GLY A 1 176 ? -6.191 -0.515 -3.822 1.00 89.56 176 GLY A N 1
ATOM 1416 C CA . GLY A 1 176 ? -5.740 0.864 -3.595 1.00 89.56 176 GLY A CA 1
ATOM 1417 C C . GLY A 1 176 ? -6.892 1.854 -3.423 1.00 89.56 176 GLY A C 1
ATOM 1418 O O . GLY A 1 176 ? -7.922 1.529 -2.838 1.00 89.56 176 GLY A O 1
ATOM 1419 N N . GLY A 1 177 ? -6.719 3.102 -3.867 1.00 87.56 177 GLY A N 1
ATOM 1420 C CA . GLY A 1 177 ? -7.781 4.124 -3.807 1.00 87.56 177 GLY A CA 1
ATOM 1421 C C . GLY A 1 177 ? -8.197 4.560 -2.393 1.00 87.56 177 GLY A C 1
ATOM 1422 O O . GLY A 1 177 ? -9.170 5.296 -2.239 1.00 87.56 177 GLY A O 1
ATOM 1423 N N . GLY A 1 178 ? -7.480 4.120 -1.357 1.00 91.00 178 GLY A N 1
ATOM 1424 C CA . GLY A 1 178 ? -7.858 4.315 0.039 1.00 91.00 178 GLY A CA 1
ATOM 1425 C C . GLY A 1 178 ? -7.800 5.769 0.492 1.00 91.00 178 GLY A C 1
ATOM 1426 O O . GLY A 1 178 ? -8.627 6.182 1.306 1.00 91.00 178 GLY A O 1
ATOM 1427 N N . ILE A 1 179 ? -6.891 6.575 -0.067 1.00 95.06 179 ILE A N 1
ATOM 1428 C CA . ILE A 1 179 ? -6.727 7.985 0.302 1.00 95.06 179 ILE A CA 1
ATOM 1429 C C . ILE A 1 179 ? -6.038 8.817 -0.791 1.00 95.06 179 ILE A C 1
ATOM 1431 O O . ILE A 1 179 ? -5.259 8.282 -1.578 1.00 95.06 179 ILE A O 1
ATOM 1435 N N . ASP A 1 180 ? -6.287 10.132 -0.812 1.00 95.00 180 ASP A N 1
ATOM 1436 C CA . ASP A 1 180 ? -5.496 11.080 -1.607 1.00 95.00 180 ASP A CA 1
ATOM 1437 C C . ASP A 1 180 ? -4.092 11.230 -0.997 1.00 95.00 180 ASP A C 1
ATOM 1439 O O . ASP A 1 180 ? -3.911 11.821 0.072 1.00 95.00 180 ASP A O 1
ATOM 1443 N N . SER A 1 181 ? -3.099 10.691 -1.702 1.00 92.44 181 SER A N 1
ATOM 1444 C CA . SER A 1 181 ? -1.698 10.654 -1.283 1.00 92.44 181 SER A CA 1
ATOM 1445 C C . SER A 1 181 ? -0.930 11.956 -1.510 1.00 92.44 181 SER A C 1
ATOM 1447 O O . SER A 1 181 ? 0.181 12.097 -0.997 1.00 92.44 181 SER A O 1
ATOM 1449 N N . GLN A 1 182 ? -1.492 12.902 -2.263 1.00 93.00 182 GLN A N 1
ATOM 1450 C CA . GLN A 1 182 ? -0.822 14.145 -2.645 1.00 93.00 182 GLN A CA 1
ATOM 1451 C C . GLN A 1 182 ? -1.293 15.342 -1.824 1.00 93.00 182 GLN A C 1
ATOM 1453 O O . GLN A 1 182 ? -0.513 16.270 -1.625 1.00 93.00 182 GLN A O 1
ATOM 1458 N N . HIS A 1 183 ? -2.534 15.323 -1.333 1.00 95.25 183 HIS A N 1
ATOM 1459 C CA . HIS A 1 183 ? -3.118 16.470 -0.634 1.00 95.25 183 HIS A CA 1
ATOM 1460 C C . HIS A 1 183 ? -3.586 16.139 0.782 1.00 95.25 183 HIS A C 1
ATOM 1462 O O . HIS A 1 183 ? -3.279 16.884 1.708 1.00 95.25 183 HIS A O 1
ATOM 1468 N N . VAL A 1 184 ? -4.320 15.040 0.974 1.00 97.19 184 VAL A N 1
ATOM 1469 C CA . VAL A 1 184 ? -4.953 14.753 2.272 1.00 97.19 184 VAL A CA 1
ATOM 1470 C C . VAL A 1 184 ? -3.989 14.033 3.198 1.00 97.19 184 VAL A C 1
ATOM 1472 O O . VAL A 1 184 ? -3.674 14.549 4.266 1.00 97.19 184 VAL A O 1
ATOM 1475 N N . LEU A 1 185 ? -3.462 12.883 2.777 1.00 97.25 185 LEU A N 1
ATOM 1476 C CA . LEU A 1 185 ? -2.546 12.093 3.595 1.00 97.25 185 LEU A CA 1
ATOM 1477 C C . LEU A 1 185 ? -1.325 12.897 4.110 1.00 97.25 185 LEU A C 1
ATOM 1479 O O . LEU A 1 185 ? -1.023 12.784 5.299 1.00 97.25 185 LEU A O 1
ATOM 1483 N N . PRO A 1 186 ? -0.632 13.723 3.296 1.00 97.00 186 PRO A N 1
ATOM 1484 C CA . PRO A 1 186 ? 0.537 14.467 3.772 1.00 97.00 186 PRO A CA 1
ATOM 1485 C C . PRO A 1 186 ? 0.227 15.745 4.567 1.00 97.00 186 PRO A C 1
ATOM 1487 O O . PRO A 1 186 ? 1.083 16.165 5.342 1.00 97.00 186 PRO A O 1
ATOM 1490 N N . PHE A 1 187 ? -0.934 16.390 4.379 1.00 97.88 187 PHE A N 1
ATOM 1491 C CA . PHE A 1 187 ? -1.148 17.763 4.878 1.00 97.88 187 PHE A CA 1
ATOM 1492 C C . PHE A 1 187 ? -2.407 17.975 5.722 1.00 97.88 187 PHE A C 1
ATOM 1494 O O . PHE A 1 187 ? -2.496 18.990 6.414 1.00 97.88 187 PHE A O 1
ATOM 1501 N N . ALA A 1 188 ? -3.382 17.069 5.667 1.00 97.94 188 ALA A N 1
ATOM 1502 C CA . ALA A 1 188 ? -4.606 17.192 6.450 1.00 97.94 188 ALA A CA 1
ATOM 1503 C C . ALA A 1 188 ? -4.405 16.706 7.892 1.00 97.94 188 ALA A C 1
ATOM 1505 O O . ALA A 1 188 ? -3.399 16.079 8.235 1.00 97.94 188 ALA A O 1
ATOM 1506 N N . THR A 1 189 ? -5.384 16.984 8.746 1.00 98.56 189 THR A N 1
ATOM 1507 C CA . THR A 1 189 ? -5.402 16.469 10.116 1.00 98.56 189 THR A CA 1
ATOM 1508 C C . THR A 1 189 ? -5.717 14.966 10.147 1.00 98.56 189 THR A C 1
ATOM 1510 O O . THR A 1 189 ? -6.422 14.464 9.264 1.00 98.56 189 THR A O 1
ATOM 1513 N N . PRO A 1 190 ? -5.321 14.243 11.212 1.00 98.69 190 PRO A N 1
ATOM 1514 C CA . PRO A 1 190 ? -5.684 12.838 11.386 1.00 98.69 190 PRO A CA 1
ATOM 1515 C C . PRO A 1 190 ? -7.191 12.576 11.282 1.00 98.69 190 PRO A C 1
ATOM 1517 O O . PRO A 1 190 ? -7.605 11.537 10.779 1.00 98.69 190 PRO A O 1
ATOM 1520 N N . GLN A 1 191 ? -8.035 13.512 11.729 1.00 98.50 191 GLN A N 1
ATOM 1521 C CA . GLN A 1 191 ? -9.485 13.353 11.622 1.00 98.50 191 GLN A CA 1
ATOM 1522 C C . GLN A 1 191 ? -9.966 13.437 10.167 1.00 98.50 191 GLN A C 1
ATOM 1524 O O . GLN A 1 191 ? -10.746 12.592 9.740 1.00 98.50 191 GLN A O 1
ATOM 1529 N N . GLU A 1 192 ? -9.465 14.396 9.388 1.00 98.50 192 GLU A N 1
ATOM 1530 C CA . GLU A 1 192 ? -9.808 14.531 7.965 1.00 98.50 192 GLU A CA 1
ATOM 1531 C C . GLU A 1 192 ? -9.332 13.321 7.146 1.00 98.50 192 GLU A C 1
ATOM 1533 O O . GLU A 1 192 ? -10.042 12.859 6.250 1.00 98.50 192 GLU A O 1
ATOM 1538 N N . VAL A 1 193 ? -8.174 12.755 7.503 1.00 98.56 193 VAL A N 1
ATOM 1539 C CA . VAL A 1 193 ? -7.679 11.479 6.965 1.00 98.56 193 VAL A CA 1
ATOM 1540 C C . VAL A 1 193 ? -8.689 10.357 7.230 1.00 98.56 193 VAL A C 1
ATOM 1542 O O . VAL A 1 193 ? -9.110 9.677 6.291 1.00 98.56 193 VAL A O 1
ATOM 1545 N N . LYS A 1 194 ? -9.136 10.186 8.485 1.00 98.56 194 LYS A N 1
ATOM 1546 C CA . LYS A 1 194 ? -10.137 9.163 8.848 1.00 98.56 194 LYS A CA 1
ATOM 1547 C C . LYS A 1 194 ? -11.453 9.357 8.097 1.00 98.56 194 LYS A C 1
ATOM 1549 O O . LYS A 1 194 ? -12.041 8.380 7.630 1.00 98.56 194 LYS A O 1
ATOM 1554 N N . ASP A 1 195 ? -11.900 10.600 7.956 1.00 98.44 195 ASP A N 1
ATOM 1555 C CA . ASP A 1 195 ? -13.150 10.934 7.274 1.00 98.44 195 ASP A CA 1
ATOM 1556 C C . ASP A 1 195 ? -13.078 10.617 5.770 1.00 98.44 195 ASP A C 1
ATOM 1558 O O . ASP A 1 195 ? -14.032 10.063 5.208 1.00 98.44 195 ASP A O 1
ATOM 1562 N N . GLN A 1 196 ? -11.943 10.891 5.113 1.00 98.00 196 GLN A N 1
ATOM 1563 C CA . GLN A 1 196 ? -11.750 10.526 3.708 1.00 98.00 196 GLN A CA 1
ATOM 1564 C C . GLN A 1 196 ? -11.660 9.007 3.522 1.00 98.00 196 GLN A C 1
ATOM 1566 O O . GLN A 1 196 ? -12.311 8.477 2.619 1.00 98.00 196 GLN A O 1
ATOM 1571 N N . VAL A 1 197 ? -10.936 8.297 4.395 1.00 97.81 197 VAL A N 1
ATOM 1572 C CA . VAL A 1 197 ? -10.882 6.826 4.365 1.00 97.81 197 VAL A CA 1
ATOM 1573 C C . VAL A 1 197 ? -12.279 6.237 4.524 1.00 97.81 197 VAL A C 1
ATOM 1575 O O . VAL A 1 197 ? -12.683 5.401 3.719 1.00 97.81 197 VAL A O 1
ATOM 1578 N N . ARG A 1 198 ? -13.071 6.718 5.490 1.00 97.00 198 ARG A N 1
ATOM 1579 C CA . ARG A 1 198 ? -14.462 6.284 5.680 1.00 97.00 198 ARG A CA 1
ATOM 1580 C C . ARG A 1 198 ? -15.302 6.489 4.421 1.00 97.00 198 ARG A C 1
ATOM 1582 O O . ARG A 1 198 ? -16.057 5.595 4.034 1.00 97.00 198 ARG A O 1
ATOM 1589 N N . LYS A 1 199 ? -15.183 7.660 3.788 1.00 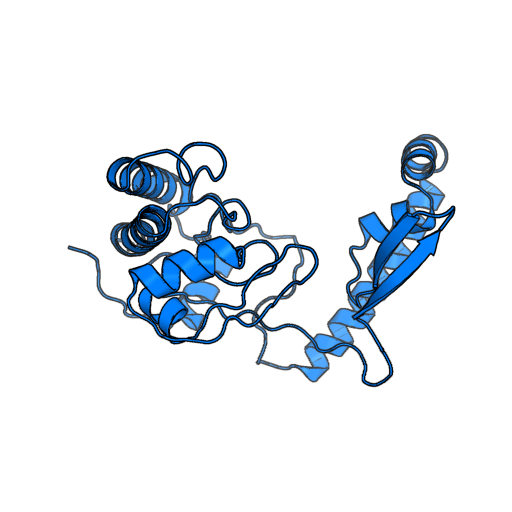96.81 199 LYS A N 1
ATOM 1590 C CA . LYS A 1 199 ? -15.889 7.980 2.543 1.00 96.81 199 LYS A CA 1
ATOM 1591 C C . LYS A 1 199 ? -15.498 7.014 1.423 1.00 96.81 199 LYS A C 1
ATOM 1593 O O . LYS A 1 199 ? -16.384 6.438 0.798 1.00 96.81 199 LYS A O 1
ATOM 1598 N N . ASN A 1 200 ? -14.201 6.823 1.190 1.00 95.56 200 ASN A N 1
ATOM 1599 C CA . ASN A 1 200 ? -13.688 5.944 0.138 1.00 95.56 200 ASN A CA 1
ATOM 1600 C C . ASN A 1 200 ? -14.095 4.489 0.385 1.00 95.56 200 ASN A C 1
ATOM 1602 O O . ASN A 1 200 ? -14.568 3.817 -0.528 1.00 95.56 200 ASN A O 1
ATOM 1606 N N . MET A 1 201 ? -14.023 4.038 1.637 1.00 94.06 201 MET A N 1
ATOM 1607 C CA . MET A 1 201 ? -14.460 2.710 2.049 1.00 94.06 201 MET A CA 1
ATOM 1608 C C . MET A 1 201 ? -15.945 2.483 1.738 1.00 94.06 201 MET A C 1
ATOM 1610 O O . MET A 1 201 ? -16.301 1.443 1.196 1.00 94.06 201 MET A O 1
ATOM 1614 N N . GLY A 1 202 ? -16.810 3.468 2.012 1.00 91.44 202 GLY A N 1
ATOM 1615 C CA . GLY A 1 202 ? -18.238 3.404 1.682 1.00 91.44 202 GLY A CA 1
ATOM 1616 C C . GLY A 1 202 ? -18.540 3.349 0.179 1.00 91.44 202 GLY A C 1
ATOM 1617 O O . GLY A 1 202 ? -19.598 2.862 -0.206 1.00 91.44 202 GLY A O 1
ATOM 1618 N N . ILE A 1 203 ? -17.617 3.817 -0.665 1.00 91.44 203 ILE A N 1
ATOM 1619 C CA . ILE A 1 203 ? -17.736 3.748 -2.125 1.00 91.44 203 ILE A CA 1
ATOM 1620 C C . ILE A 1 203 ? -17.240 2.387 -2.621 1.00 91.44 203 ILE A C 1
ATOM 1622 O O . ILE A 1 203 ? -17.989 1.664 -3.275 1.00 91.44 203 ILE A O 1
ATOM 1626 N N . PHE A 1 204 ? -15.999 2.027 -2.285 1.00 91.12 204 PHE A N 1
ATOM 1627 C CA . PHE A 1 204 ? -15.311 0.894 -2.900 1.00 91.12 204 PHE A CA 1
ATOM 1628 C C . PHE A 1 204 ? -15.681 -0.463 -2.315 1.00 91.12 204 PHE A C 1
ATOM 1630 O O . PHE A 1 204 ? -15.686 -1.438 -3.056 1.00 91.12 204 PHE A O 1
ATOM 1637 N N . LYS A 1 205 ? -16.024 -0.562 -1.022 1.00 91.00 205 LYS A N 1
ATOM 1638 C CA . LYS A 1 205 ? -16.278 -1.883 -0.423 1.00 91.00 205 LYS A CA 1
ATOM 1639 C C . LYS A 1 205 ? -17.552 -2.552 -0.943 1.00 91.00 205 LYS A C 1
ATOM 1641 O O . LYS A 1 205 ? -17.747 -3.742 -0.730 1.00 91.00 205 LYS A O 1
ATOM 1646 N N . THR A 1 206 ? -18.468 -1.806 -1.559 1.00 84.88 206 THR A N 1
ATOM 1647 C CA . THR A 1 206 ? -19.809 -2.305 -1.893 1.00 84.88 206 THR A CA 1
ATOM 1648 C C . THR A 1 206 ? -19.741 -3.548 -2.785 1.00 84.88 206 THR A C 1
ATOM 1650 O O . THR A 1 206 ? -19.294 -3.485 -3.921 1.00 84.88 206 THR A O 1
ATOM 1653 N N . GLY A 1 207 ? -20.237 -4.680 -2.273 1.00 80.44 207 GLY A N 1
ATOM 1654 C CA . GLY A 1 207 ? -20.288 -5.952 -3.009 1.00 80.44 207 GLY A CA 1
ATOM 1655 C C . GLY A 1 207 ? -19.030 -6.831 -2.935 1.00 80.44 207 GLY A C 1
ATOM 1656 O O . GLY A 1 207 ? -19.067 -7.946 -3.445 1.00 80.44 207 GLY A O 1
ATOM 1657 N N . GLY A 1 208 ? -17.964 -6.407 -2.246 1.00 85.75 208 GLY A N 1
ATOM 1658 C CA . GLY A 1 208 ? -16.672 -7.107 -2.246 1.00 85.75 208 GLY A CA 1
ATOM 1659 C C . GLY A 1 208 ? -15.726 -6.538 -3.308 1.00 85.75 208 GLY A C 1
ATOM 1660 O O . GLY A 1 208 ? -15.833 -5.366 -3.644 1.00 85.75 208 GLY A O 1
ATOM 1661 N N . ALA A 1 209 ? -14.795 -7.354 -3.820 1.00 86.56 209 ALA A N 1
ATOM 1662 C CA . ALA A 1 209 ? -13.860 -6.962 -4.892 1.00 86.56 209 ALA A CA 1
ATOM 1663 C C . ALA A 1 209 ? -13.012 -5.710 -4.593 1.00 86.56 209 ALA A C 1
ATOM 1665 O O . ALA A 1 209 ? -12.619 -4.982 -5.505 1.00 86.56 209 ALA A O 1
ATOM 1666 N N . TYR A 1 210 ? -12.711 -5.474 -3.314 1.00 93.31 210 TYR A N 1
ATOM 1667 C CA . TYR A 1 210 ? -11.904 -4.348 -2.869 1.00 93.31 210 TYR A CA 1
ATOM 1668 C C . TYR A 1 210 ? -10.825 -4.795 -1.885 1.00 93.31 210 TYR A C 1
ATOM 1670 O O . TYR A 1 210 ? -11.133 -5.496 -0.921 1.00 93.31 210 TYR A O 1
ATOM 1678 N N . ILE A 1 211 ? -9.587 -4.365 -2.126 1.00 94.88 211 ILE A N 1
ATOM 1679 C CA . ILE A 1 211 ? -8.442 -4.471 -1.218 1.00 94.88 211 ILE A CA 1
ATOM 1680 C C . ILE A 1 211 ? -7.967 -3.047 -0.924 1.00 94.88 211 ILE A C 1
ATOM 1682 O O . ILE A 1 211 ? -7.617 -2.283 -1.830 1.00 94.88 211 ILE A O 1
ATOM 1686 N N . PHE A 1 212 ? -7.983 -2.674 0.352 1.00 96.75 212 PHE A N 1
ATOM 1687 C CA . PHE A 1 212 ? -7.608 -1.333 0.770 1.00 96.75 212 PHE A CA 1
ATOM 1688 C C . PHE A 1 212 ? -6.092 -1.165 0.759 1.00 96.75 212 PHE A C 1
ATOM 1690 O O . PHE A 1 212 ? -5.363 -1.918 1.403 1.00 96.75 212 PHE A O 1
ATOM 1697 N N . ASN A 1 213 ? -5.648 -0.098 0.103 1.00 92.19 213 ASN A N 1
ATOM 1698 C CA . ASN A 1 213 ? -4.310 0.458 0.240 1.00 92.19 213 ASN A CA 1
ATOM 1699 C C . ASN A 1 213 ? -4.331 1.954 -0.138 1.00 92.19 213 ASN A C 1
ATOM 1701 O O . ASN A 1 213 ? -5.316 2.463 -0.679 1.00 92.19 213 ASN A O 1
ATOM 1705 N N . ASN A 1 214 ? -3.231 2.662 0.107 1.00 87.00 214 ASN A N 1
ATOM 1706 C CA . ASN A 1 214 ? -2.917 3.941 -0.525 1.00 87.00 214 ASN A CA 1
ATOM 1707 C C . ASN A 1 214 ? -2.992 3.848 -2.078 1.00 87.00 214 ASN A C 1
ATOM 1709 O O . ASN A 1 214 ? -2.874 2.780 -2.674 1.00 87.00 214 ASN A O 1
ATOM 1713 N N . VAL A 1 215 ? -3.220 4.980 -2.747 1.00 86.06 215 VAL A N 1
ATOM 1714 C CA . VAL A 1 215 ? -3.115 5.151 -4.207 1.00 86.06 215 VAL A CA 1
ATOM 1715 C C . VAL A 1 215 ? -1.690 4.905 -4.737 1.00 86.06 215 VAL A C 1
ATOM 1717 O O . VAL A 1 215 ? -1.542 4.488 -5.881 1.00 86.06 215 VAL A O 1
ATOM 1720 N N . HIS A 1 216 ? -0.647 5.164 -3.941 1.00 90.56 216 HIS A N 1
ATOM 1721 C CA . HIS A 1 216 ? 0.755 4.877 -4.283 1.00 90.56 216 HIS A CA 1
ATOM 1722 C C . HIS A 1 216 ? 1.602 4.675 -3.009 1.00 90.56 216 HIS A C 1
ATOM 1724 O O . HIS A 1 216 ? 1.079 4.703 -1.903 1.00 90.56 216 HIS A O 1
ATOM 1730 N N . ASN A 1 217 ? 2.920 4.526 -3.121 1.00 94.56 217 ASN A N 1
ATOM 1731 C CA . ASN A 1 217 ? 3.831 4.488 -1.972 1.00 94.56 217 ASN A CA 1
ATOM 1732 C C . ASN A 1 217 ? 3.684 5.713 -1.046 1.00 94.56 217 ASN A C 1
ATOM 1734 O O . ASN A 1 217 ? 3.680 6.859 -1.514 1.00 94.56 217 AS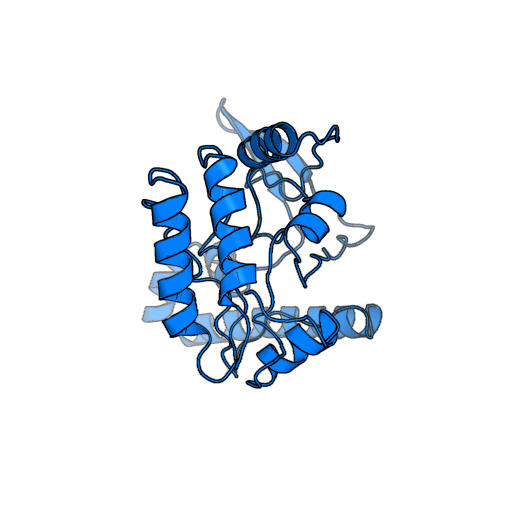N A O 1
ATOM 1738 N N . ILE A 1 218 ? 3.645 5.477 0.270 1.00 97.00 218 ILE A N 1
ATOM 1739 C CA . ILE A 1 218 ? 3.649 6.525 1.304 1.00 97.00 218 ILE A CA 1
ATOM 1740 C C . ILE A 1 218 ? 4.983 7.281 1.234 1.00 97.00 218 ILE A C 1
ATOM 1742 O O . ILE A 1 218 ? 6.054 6.690 1.366 1.00 97.00 218 ILE A O 1
ATOM 1746 N N . GLN A 1 219 ? 4.923 8.593 1.003 1.00 96.69 219 GLN A N 1
ATOM 1747 C CA . GLN A 1 219 ? 6.102 9.424 0.746 1.00 96.69 219 GLN A CA 1
ATOM 1748 C C . GLN A 1 219 ? 6.768 9.932 2.028 1.00 96.69 219 GLN A C 1
ATOM 1750 O O . GLN A 1 219 ? 6.134 10.052 3.071 1.00 96.69 219 GLN A O 1
ATOM 1755 N N . ALA A 1 220 ? 8.048 10.304 1.920 1.00 96.00 220 ALA A N 1
ATOM 1756 C CA . ALA A 1 220 ? 8.919 10.703 3.030 1.00 96.00 220 ALA A CA 1
ATOM 1757 C C . ALA A 1 220 ? 8.359 11.779 3.980 1.00 96.00 220 ALA A C 1
ATOM 1759 O O . ALA A 1 220 ? 8.777 11.833 5.129 1.00 96.00 220 ALA A O 1
ATOM 1760 N N . GLY A 1 221 ? 7.494 12.667 3.483 1.00 93.56 221 GLY A N 1
ATOM 1761 C CA . GLY A 1 221 ? 6.947 13.794 4.242 1.00 93.56 221 GLY A CA 1
ATOM 1762 C C . GLY A 1 221 ? 5.604 13.524 4.918 1.00 93.56 221 GLY A C 1
ATOM 1763 O O . GLY A 1 221 ? 5.046 14.449 5.496 1.00 93.56 221 GLY A O 1
ATOM 1764 N N . VAL A 1 222 ? 5.055 12.310 4.812 1.00 97.81 222 VAL A N 1
ATOM 1765 C CA . VAL A 1 222 ? 3.766 11.979 5.429 1.00 97.81 222 VAL A CA 1
ATOM 1766 C C . VAL A 1 222 ? 3.938 11.831 6.951 1.00 97.81 222 VAL A C 1
ATOM 1768 O O . VAL A 1 222 ? 4.768 11.022 7.370 1.00 97.81 222 VAL A O 1
ATOM 1771 N N . PRO A 1 223 ? 3.160 12.556 7.781 1.00 98.44 223 PRO A N 1
ATOM 1772 C CA . PRO A 1 223 ? 3.219 12.429 9.238 1.00 98.44 223 PRO A CA 1
ATOM 1773 C C . PRO A 1 223 ? 2.794 11.040 9.731 1.00 98.44 223 PRO A C 1
ATOM 1775 O O . PRO A 1 223 ? 1.838 10.453 9.214 1.00 98.44 223 PRO A O 1
ATOM 1778 N N . ALA A 1 224 ? 3.458 10.531 10.769 1.00 98.44 224 ALA A N 1
ATOM 1779 C CA . ALA A 1 224 ? 3.187 9.205 11.324 1.00 98.44 224 ALA A CA 1
ATOM 1780 C C . ALA A 1 224 ? 1.746 9.065 11.843 1.00 98.44 224 ALA A C 1
ATOM 1782 O O . ALA A 1 224 ? 1.083 8.059 11.587 1.00 98.44 224 ALA A O 1
ATOM 1783 N N . GLU A 1 225 ? 1.220 10.104 12.492 1.00 98.56 225 GLU A N 1
ATOM 1784 C CA . GLU A 1 225 ? -0.153 10.158 12.990 1.00 98.56 225 GLU A CA 1
ATOM 1785 C C . GLU A 1 225 ? -1.195 10.038 11.869 1.00 98.56 225 GLU A C 1
ATOM 1787 O O . GLU A 1 225 ? -2.262 9.461 12.085 1.00 98.56 225 GLU A O 1
ATOM 1792 N N . ASN A 1 226 ? -0.879 10.516 10.661 1.00 98.69 226 ASN A N 1
ATOM 1793 C CA . ASN A 1 226 ? -1.755 10.390 9.500 1.00 98.69 226 ASN A CA 1
ATOM 1794 C C . ASN A 1 226 ? -1.712 8.969 8.926 1.00 98.69 226 ASN A C 1
ATOM 1796 O O . ASN A 1 226 ? -2.749 8.446 8.523 1.00 98.69 226 ASN A O 1
ATOM 1800 N N . ILE A 1 227 ? -0.550 8.308 8.943 1.00 98.44 227 ILE A N 1
ATOM 1801 C CA . ILE A 1 227 ? -0.425 6.896 8.543 1.00 98.44 227 ILE A CA 1
ATOM 1802 C C . ILE A 1 227 ? -1.230 6.007 9.498 1.00 98.44 227 ILE A C 1
ATOM 1804 O O . ILE A 1 227 ? -2.029 5.182 9.052 1.00 98.44 227 ILE A O 1
ATOM 1808 N N . VAL A 1 228 ? -1.078 6.223 10.810 1.00 98.62 228 VAL A N 1
ATOM 1809 C CA . VAL A 1 228 ? -1.847 5.512 11.841 1.00 98.62 228 VAL A CA 1
ATOM 1810 C C . VAL A 1 228 ? -3.342 5.770 11.666 1.00 98.62 228 VAL A C 1
ATOM 1812 O O . VAL A 1 228 ? -4.130 4.828 11.635 1.00 98.62 228 VAL A O 1
ATOM 1815 N N . ALA A 1 229 ? -3.745 7.030 11.483 1.00 98.62 229 ALA A N 1
ATOM 1816 C CA . ALA A 1 229 ? -5.141 7.389 11.270 1.00 98.62 229 ALA A CA 1
ATOM 1817 C C . ALA A 1 229 ? -5.748 6.722 10.027 1.00 98.62 229 ALA A C 1
ATOM 1819 O O . ALA A 1 229 ? -6.895 6.275 10.084 1.00 98.62 229 ALA A O 1
ATOM 1820 N N . MET A 1 230 ? -4.984 6.626 8.936 1.00 98.44 230 MET A N 1
ATOM 1821 C CA . MET A 1 230 ? -5.408 5.978 7.698 1.00 98.44 230 MET A CA 1
ATOM 1822 C C . MET A 1 230 ? -5.716 4.491 7.918 1.00 98.44 230 MET A C 1
ATOM 1824 O O . MET A 1 230 ? -6.817 4.049 7.589 1.00 98.44 230 MET A O 1
ATOM 1828 N N . TYR A 1 231 ? -4.780 3.731 8.496 1.00 98.31 231 TYR A N 1
ATOM 1829 C CA . TYR A 1 231 ? -4.966 2.293 8.719 1.00 98.31 231 TYR A CA 1
ATOM 1830 C C . TYR A 1 231 ? -5.975 1.987 9.834 1.00 98.31 231 TYR A C 1
ATOM 1832 O O . TYR A 1 231 ? -6.786 1.074 9.676 1.00 98.31 231 TYR A O 1
ATOM 1840 N N . ASP A 1 232 ? -6.016 2.784 10.907 1.00 98.12 232 ASP A N 1
ATOM 1841 C CA . ASP A 1 232 ? -7.022 2.633 11.967 1.00 98.12 232 ASP A CA 1
ATOM 1842 C C . ASP A 1 232 ? -8.446 2.828 11.414 1.00 98.12 232 ASP A C 1
ATOM 1844 O O . ASP A 1 232 ? -9.346 2.045 11.722 1.00 98.12 232 ASP A O 1
ATOM 1848 N N . ALA A 1 233 ? -8.659 3.836 10.558 1.00 97.94 233 ALA A N 1
ATOM 1849 C CA . ALA A 1 233 ? -9.949 4.034 9.896 1.00 97.94 233 ALA A CA 1
ATOM 1850 C C . ALA A 1 233 ? -10.261 2.926 8.886 1.00 97.94 233 ALA A C 1
ATOM 1852 O O . ALA A 1 233 ? -11.416 2.507 8.780 1.00 97.94 233 ALA A O 1
ATOM 1853 N N . ALA A 1 234 ? -9.262 2.439 8.149 1.00 97.50 234 ALA A N 1
ATOM 1854 C CA . ALA A 1 234 ? -9.464 1.349 7.202 1.00 97.50 234 ALA A CA 1
ATOM 1855 C C . ALA A 1 234 ? -9.950 0.080 7.916 1.00 97.50 234 ALA A C 1
ATOM 1857 O O . ALA A 1 234 ? -10.915 -0.549 7.479 1.00 97.50 234 ALA A O 1
ATOM 1858 N N . TYR A 1 235 ? -9.343 -0.236 9.060 1.00 97.31 235 TYR A N 1
ATOM 1859 C CA . TYR A 1 235 ? -9.781 -1.328 9.918 1.00 97.31 235 TYR A CA 1
ATOM 1860 C C . TYR A 1 235 ? -11.189 -1.086 10.485 1.00 97.31 235 TYR A C 1
ATOM 1862 O O . TYR A 1 235 ? -12.063 -1.943 10.355 1.00 97.31 235 TYR A O 1
ATOM 1870 N N . GLU A 1 236 ? -11.449 0.092 11.063 1.00 96.38 236 GLU A N 1
ATOM 1871 C CA . GLU A 1 236 ? -12.737 0.415 11.692 1.00 96.38 236 GLU A CA 1
ATOM 1872 C C . GLU A 1 236 ? -13.913 0.349 10.703 1.00 96.38 236 GLU A C 1
ATOM 1874 O O . GLU A 1 236 ? -14.959 -0.231 11.013 1.00 96.38 236 GLU A O 1
ATOM 1879 N N . TYR A 1 237 ? -13.752 0.924 9.508 1.00 95.94 237 TYR A N 1
ATOM 1880 C CA . TYR A 1 237 ? -14.830 1.066 8.524 1.00 95.94 237 TYR A CA 1
ATOM 1881 C C . TYR A 1 237 ? -14.865 -0.049 7.469 1.00 95.94 237 TYR A C 1
ATOM 1883 O O . TYR A 1 237 ? -15.814 -0.113 6.675 1.00 95.94 237 TYR A O 1
ATOM 1891 N N . GLY A 1 238 ? -13.863 -0.930 7.462 1.00 95.75 238 GLY A N 1
ATOM 1892 C CA . GLY A 1 238 ? -13.728 -2.026 6.506 1.00 95.75 238 GLY A CA 1
ATOM 1893 C C . GLY A 1 238 ? -14.688 -3.193 6.736 1.00 95.75 238 GLY A C 1
ATOM 1894 O O . GLY A 1 238 ? -14.894 -3.978 5.815 1.00 95.75 238 GLY A O 1
ATOM 1895 N N . PHE A 1 239 ? -15.298 -3.317 7.918 1.00 95.94 239 PHE A N 1
ATOM 1896 C CA . PHE A 1 239 ? -16.238 -4.404 8.220 1.00 95.94 239 PHE A CA 1
ATOM 1897 C C . PHE A 1 239 ? -17.493 -4.352 7.338 1.00 95.94 239 PHE A C 1
ATOM 1899 O O . PHE A 1 239 ? -18.038 -3.275 7.063 1.00 95.94 239 PHE A O 1
ATOM 1906 N N . TYR A 1 240 ? -17.934 -5.525 6.888 1.00 91.69 240 TYR A N 1
ATOM 1907 C CA . TYR A 1 240 ? -19.212 -5.713 6.200 1.00 91.69 240 TYR A CA 1
ATOM 1908 C C . TYR A 1 240 ? -20.343 -5.906 7.225 1.00 91.69 240 TYR A C 1
ATOM 1910 O O . TYR A 1 240 ? -20.073 -6.278 8.369 1.00 91.69 240 TYR A O 1
ATOM 1918 N N . GLU A 1 241 ? -21.580 -5.589 6.830 1.00 79.75 241 GLU A N 1
ATOM 1919 C CA . GLU A 1 241 ? -22.786 -5.849 7.642 1.00 79.75 241 GLU A CA 1
ATOM 1920 C C . GLU A 1 241 ? -23.184 -7.329 7.624 1.00 79.75 241 GLU A C 1
ATOM 1922 O O . GLU A 1 241 ? -23.018 -7.973 6.562 1.00 79.75 241 GLU A O 1
#

pLDDT: mean 84.73, std 14.57, range [39.16, 98.69]